Protein AF-A0A8W8HTT1-F1 (afdb_monomer)

Structure (mmCIF, N/CA/C/O backbone):
data_AF-A0A8W8HTT1-F1
#
_entry.id   AF-A0A8W8HTT1-F1
#
loop_
_atom_site.group_PDB
_atom_site.id
_atom_site.type_symbol
_atom_site.label_atom_id
_atom_site.label_alt_id
_atom_site.label_comp_id
_atom_site.label_asym_id
_atom_site.label_entity_id
_atom_site.label_seq_id
_atom_site.pdbx_PDB_ins_code
_atom_site.Cartn_x
_atom_site.Cartn_y
_atom_site.Cartn_z
_atom_site.occupancy
_atom_site.B_iso_or_equiv
_atom_site.auth_seq_id
_atom_site.auth_comp_id
_atom_site.auth_asym_id
_atom_site.auth_atom_id
_atom_site.pdbx_PDB_model_num
ATOM 1 N N . MET A 1 1 ? -9.761 -0.036 27.726 1.00 65.81 1 MET A N 1
ATOM 2 C CA . MET A 1 1 ? -10.304 -1.379 27.365 1.00 65.81 1 MET A CA 1
ATOM 3 C C . MET A 1 1 ? -11.681 -1.620 27.969 1.00 65.81 1 MET A C 1
ATOM 5 O O . MET A 1 1 ? -12.491 -2.257 27.312 1.00 65.81 1 MET A O 1
ATOM 9 N N . ASN A 1 2 ? -11.983 -1.091 29.158 1.00 73.38 2 ASN A N 1
ATOM 10 C CA . ASN A 1 2 ? -13.267 -1.323 29.829 1.00 73.38 2 ASN A CA 1
ATOM 11 C C . ASN A 1 2 ? -14.490 -0.946 28.974 1.00 73.38 2 ASN A C 1
ATOM 13 O O . ASN A 1 2 ? -15.419 -1.739 28.891 1.00 73.38 2 ASN A O 1
ATOM 17 N N . LEU A 1 3 ? -14.464 0.187 28.259 1.00 77.19 3 LEU A N 1
ATOM 18 C CA . LEU A 1 3 ? -15.559 0.572 27.351 1.00 77.19 3 LEU A CA 1
ATOM 19 C C . LEU A 1 3 ? -15.735 -0.381 26.157 1.00 77.19 3 LEU A C 1
ATOM 21 O O . LEU A 1 3 ? -16.853 -0.616 25.713 1.00 77.19 3 LEU A O 1
ATOM 25 N N . VAL A 1 4 ? -14.645 -0.962 25.650 1.00 77.44 4 VAL A N 1
ATOM 26 C CA . VAL A 1 4 ? -14.711 -1.955 24.566 1.00 77.44 4 VAL A CA 1
ATOM 27 C C . VAL A 1 4 ? -15.374 -3.230 25.073 1.00 77.44 4 VAL A C 1
ATOM 29 O O . VAL A 1 4 ? -16.266 -3.752 24.415 1.00 77.44 4 VAL A O 1
ATOM 32 N N . LEU A 1 5 ? -14.997 -3.691 26.268 1.00 83.56 5 LEU A N 1
ATOM 33 C CA . LEU A 1 5 ? -15.522 -4.922 26.867 1.00 83.56 5 LEU A CA 1
ATOM 34 C C . LEU A 1 5 ? -17.015 -4.846 27.228 1.00 83.56 5 LEU A C 1
ATOM 36 O O . LEU A 1 5 ? -17.659 -5.882 27.346 1.00 83.56 5 LEU A O 1
ATOM 40 N N . GLN A 1 6 ? -17.585 -3.642 27.346 1.00 89.62 6 GLN A N 1
ATOM 41 C CA . GLN A 1 6 ? -19.031 -3.455 27.529 1.00 89.62 6 GLN A CA 1
ATOM 42 C C . GLN A 1 6 ? -19.849 -3.795 26.274 1.00 89.62 6 GLN A C 1
ATOM 44 O O . GLN A 1 6 ? -21.021 -4.147 26.390 1.00 89.62 6 GLN A O 1
ATOM 49 N N . LYS A 1 7 ? -19.259 -3.670 25.077 1.00 91.19 7 LYS A N 1
ATOM 50 C CA . LYS A 1 7 ? -19.944 -3.899 23.791 1.00 91.19 7 LYS A CA 1
ATOM 51 C C . LYS A 1 7 ? -19.398 -5.093 23.014 1.00 91.19 7 LYS A C 1
ATOM 53 O O . LYS A 1 7 ? -20.127 -5.680 22.217 1.00 91.19 7 LYS A O 1
ATOM 58 N N . TYR A 1 8 ? -18.139 -5.462 23.239 1.00 94.75 8 TYR A N 1
ATOM 59 C CA . TYR A 1 8 ? -17.422 -6.451 22.446 1.00 94.75 8 TYR A CA 1
ATOM 60 C C . TYR A 1 8 ? -16.711 -7.480 23.324 1.00 94.75 8 TYR A C 1
ATOM 62 O O . TYR A 1 8 ? -15.974 -7.143 24.249 1.00 94.75 8 TYR A O 1
ATOM 70 N N . ARG A 1 9 ? -16.842 -8.752 22.951 1.00 94.81 9 ARG A N 1
ATOM 71 C CA . ARG A 1 9 ? -16.025 -9.848 23.476 1.00 94.81 9 ARG A CA 1
ATOM 72 C C . ARG A 1 9 ? -14.755 -9.988 22.640 1.00 94.81 9 ARG A C 1
ATOM 74 O O . ARG A 1 9 ? -14.843 -10.228 21.438 1.00 94.81 9 ARG A O 1
ATOM 81 N N . ILE A 1 10 ? -13.581 -9.863 23.258 1.00 95.50 10 ILE A N 1
ATOM 82 C CA . ILE A 1 10 ? -12.291 -10.099 22.589 1.00 95.50 10 ILE A CA 1
ATOM 83 C C . ILE A 1 10 ? -12.068 -11.606 22.431 1.00 95.50 10 ILE A C 1
ATOM 85 O O . ILE A 1 10 ? -12.272 -12.359 23.377 1.00 95.50 10 ILE A O 1
ATOM 89 N N . LEU A 1 11 ? -11.661 -12.040 21.238 1.00 93.62 11 LEU A N 1
ATOM 90 C CA . LEU A 1 11 ? -11.505 -13.459 20.895 1.00 93.62 11 LEU A CA 1
ATOM 91 C C . LEU A 1 11 ? -10.053 -13.879 20.683 1.00 93.62 11 LEU A C 1
ATOM 93 O O . LEU A 1 11 ? -9.718 -15.038 20.892 1.00 93.62 11 LEU A O 1
ATOM 97 N N . GLY A 1 12 ? -9.192 -12.965 20.244 1.00 92.44 12 GLY A N 1
ATOM 98 C CA . GLY A 1 12 ? -7.783 -13.273 20.038 1.00 92.44 12 GLY A CA 1
ATOM 99 C C . GLY A 1 12 ? -7.054 -12.211 19.234 1.00 92.44 12 GLY A C 1
ATOM 100 O O . GLY A 1 12 ? -7.668 -11.349 18.604 1.00 92.44 12 GLY A O 1
ATOM 101 N N . LYS A 1 13 ? -5.727 -12.282 19.251 1.00 92.69 13 LYS A N 1
ATOM 102 C CA . LYS A 1 13 ? -4.858 -11.378 18.500 1.00 92.69 13 LYS A CA 1
ATOM 103 C C . LYS A 1 13 ? -4.823 -11.747 17.024 1.00 92.69 13 LYS A C 1
ATOM 105 O O . LYS A 1 13 ? -4.719 -12.919 16.675 1.00 92.69 13 LYS A O 1
ATOM 110 N N . LYS A 1 14 ? -4.937 -10.732 16.169 1.00 88.56 14 LYS A N 1
ATOM 111 C CA . LYS A 1 14 ? -4.854 -10.851 14.709 1.00 88.56 14 LYS A CA 1
ATOM 112 C C . LYS A 1 14 ? -3.561 -10.277 14.157 1.00 88.56 14 LYS A C 1
ATOM 114 O O . LYS A 1 14 ? -3.005 -10.856 13.239 1.00 88.56 14 LYS A O 1
ATOM 119 N N . GLY A 1 15 ? -3.068 -9.188 14.736 1.00 85.25 15 GLY A N 1
ATOM 120 C CA . GLY A 1 15 ? -1.819 -8.581 14.304 1.00 85.25 15 GLY A CA 1
ATOM 121 C C . GLY A 1 15 ? -1.287 -7.578 15.313 1.00 85.25 15 GLY A C 1
ATOM 122 O O . GLY A 1 15 ? -1.990 -7.146 16.227 1.00 85.25 15 GLY A O 1
ATOM 123 N N . GLU A 1 16 ? -0.029 -7.203 15.138 1.00 86.44 16 GLU A N 1
ATOM 124 C CA . GLU A 1 16 ? 0.623 -6.151 15.904 1.00 86.44 16 GLU A CA 1
ATOM 125 C C . GLU A 1 16 ? 1.486 -5.312 14.973 1.00 86.44 16 GLU A C 1
ATOM 127 O O . GLU A 1 16 ? 2.249 -5.846 14.173 1.00 86.44 16 GLU A O 1
ATOM 132 N N . GLY A 1 17 ? 1.357 -3.996 15.089 1.00 79.56 17 GLY A N 1
ATOM 133 C CA . GLY A 1 17 ? 2.205 -3.034 14.406 1.00 79.56 17 GLY A CA 1
ATOM 134 C C . GLY A 1 17 ? 2.950 -2.145 15.394 1.00 79.56 17 GLY A C 1
ATOM 135 O O . GLY A 1 17 ? 2.787 -2.228 16.617 1.00 79.56 17 GLY A O 1
ATOM 136 N N . THR A 1 18 ? 3.745 -1.229 14.849 1.00 80.94 18 THR A N 1
ATOM 137 C CA . THR A 1 18 ? 4.505 -0.245 15.631 1.00 80.94 18 THR A CA 1
ATOM 138 C C . THR A 1 18 ? 3.593 0.616 16.506 1.00 80.94 18 THR A C 1
ATOM 140 O O . THR A 1 18 ? 3.902 0.857 17.668 1.00 80.94 18 THR A O 1
ATOM 143 N N . PHE A 1 19 ? 2.437 1.024 15.975 1.00 85.62 19 PHE A N 1
ATOM 144 C CA . PHE A 1 19 ? 1.554 2.007 16.616 1.00 85.62 19 PHE A CA 1
ATOM 145 C C . PHE A 1 19 ? 0.258 1.417 17.182 1.00 85.62 19 PHE A C 1
ATOM 147 O O . PHE A 1 19 ? -0.474 2.105 17.893 1.00 85.62 19 PHE A O 1
ATOM 154 N N . SER A 1 20 ? -0.054 0.157 16.875 1.00 91.12 20 SER A N 1
ATOM 155 C CA . SER A 1 20 ? -1.325 -0.454 17.270 1.00 91.12 20 SER A CA 1
ATOM 156 C C . SER A 1 20 ? -1.236 -1.968 17.417 1.00 91.12 20 SER A C 1
ATOM 158 O O . SER A 1 20 ? -0.311 -2.612 16.924 1.00 91.12 20 SER A O 1
ATOM 160 N N . GLU A 1 21 ? -2.222 -2.531 18.100 1.00 93.88 21 GLU A N 1
ATOM 161 C CA . GLU A 1 21 ? -2.503 -3.960 18.151 1.00 93.88 21 GLU A CA 1
AT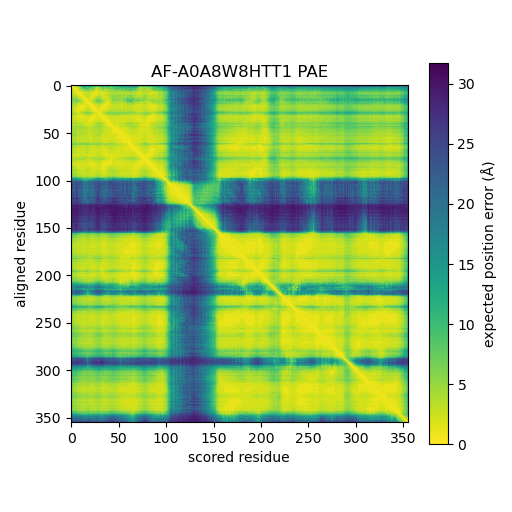OM 162 C C . GLU A 1 21 ? -3.901 -4.208 17.584 1.00 93.88 21 GLU A C 1
ATOM 164 O O . GLU A 1 21 ? -4.836 -3.468 17.886 1.00 93.88 21 GLU A O 1
ATOM 169 N N . VAL A 1 22 ? -4.053 -5.251 16.769 1.00 93.94 22 VAL A N 1
ATOM 170 C CA . VAL A 1 22 ? -5.334 -5.626 16.168 1.00 93.94 22 VAL A CA 1
ATOM 171 C C . VAL A 1 22 ? -5.814 -6.934 16.779 1.00 93.94 22 VAL A C 1
ATOM 173 O O . VAL A 1 22 ? -5.146 -7.968 16.703 1.00 93.94 22 VAL A O 1
ATOM 176 N N . LEU A 1 23 ? -7.003 -6.889 17.367 1.00 95.00 23 LEU A N 1
ATOM 177 C CA . LEU A 1 23 ? -7.673 -8.009 18.017 1.00 95.00 23 LEU A CA 1
ATOM 178 C C . LEU A 1 23 ? -8.938 -8.365 17.230 1.00 95.00 23 LEU A C 1
ATOM 180 O O . LEU A 1 23 ? -9.659 -7.480 16.781 1.00 95.00 23 LEU A O 1
ATOM 184 N N . LYS A 1 24 ? -9.258 -9.651 17.094 1.00 95.81 24 LYS A N 1
ATOM 185 C CA . LYS A 1 24 ? -10.595 -10.082 16.673 1.00 95.81 24 LYS A CA 1
ATOM 186 C C . LYS A 1 24 ? -11.543 -9.933 17.857 1.00 95.81 24 LYS A C 1
ATOM 188 O O . LYS A 1 24 ? -11.243 -10.415 18.952 1.00 95.81 24 LYS A O 1
ATOM 193 N N . CYS A 1 25 ? -12.698 -9.327 17.632 1.00 96.25 25 CYS A N 1
ATOM 194 C CA . CYS A 1 25 ? -13.754 -9.231 18.626 1.00 96.25 25 CYS A CA 1
ATOM 195 C C . CYS A 1 25 ? -15.120 -9.602 18.037 1.00 96.25 25 CYS A C 1
ATOM 197 O O . CYS A 1 25 ? -15.281 -9.734 16.824 1.00 96.25 25 CYS A O 1
ATOM 199 N N . GLN A 1 26 ? -16.092 -9.820 18.916 1.00 96.69 26 GLN A N 1
ATOM 200 C CA . GLN A 1 26 ? -17.481 -10.084 18.566 1.00 96.69 26 GLN A CA 1
ATOM 201 C C . GLN A 1 26 ? -18.385 -9.106 19.301 1.00 96.69 26 GLN A C 1
ATOM 203 O O . GLN A 1 26 ? -18.262 -8.958 20.517 1.00 96.69 26 GLN A O 1
ATOM 208 N N . HIS A 1 27 ? -19.287 -8.454 18.577 1.00 95.75 27 HIS A N 1
ATOM 209 C CA . HIS A 1 27 ? -20.272 -7.557 19.159 1.00 95.75 27 HIS A CA 1
ATOM 210 C C . HIS A 1 27 ? -21.294 -8.361 19.977 1.00 95.75 27 HIS A C 1
ATOM 212 O O . HIS A 1 27 ? -21.856 -9.340 19.489 1.00 95.75 27 HIS A O 1
ATOM 218 N N . LEU A 1 28 ? -21.535 -7.969 21.231 1.00 94.31 28 LEU A N 1
ATOM 219 C CA . LEU A 1 28 ? -22.286 -8.780 22.199 1.00 94.31 28 LEU A CA 1
ATOM 220 C C . LEU A 1 28 ? -23.777 -8.919 21.863 1.00 94.31 28 LEU A C 1
ATOM 222 O O . LEU A 1 28 ? -24.361 -9.954 22.163 1.00 94.31 28 LEU A O 1
ATOM 226 N N . LYS A 1 29 ? -24.393 -7.896 21.251 1.00 93.19 29 LYS A N 1
ATOM 227 C CA . LYS A 1 29 ? -25.830 -7.918 20.903 1.00 93.19 29 LYS A CA 1
ATOM 228 C C . LYS A 1 29 ? -26.098 -8.614 19.567 1.00 93.19 29 LYS A C 1
ATOM 230 O O . LYS A 1 29 ? -26.895 -9.533 19.489 1.00 93.19 29 LYS A O 1
ATOM 235 N N . GLU A 1 30 ? -25.425 -8.153 18.520 1.00 93.31 30 GLU A N 1
ATOM 236 C CA . GLU A 1 30 ? -25.592 -8.632 17.141 1.00 93.31 30 GLU A CA 1
ATOM 237 C C . GLU A 1 30 ? -24.876 -9.956 16.835 1.00 93.31 30 GLU A C 1
ATOM 239 O O . GLU A 1 30 ? -25.169 -10.593 15.830 1.00 93.31 30 GLU A O 1
ATOM 244 N N . GLY A 1 31 ? -23.880 -10.350 17.634 1.00 93.12 31 GLY A N 1
ATOM 245 C CA . GLY A 1 31 ? -23.057 -11.530 17.356 1.00 93.12 31 GLY A CA 1
ATOM 246 C C . GLY A 1 31 ? -22.091 -11.376 16.169 1.00 93.12 31 GLY A C 1
ATOM 247 O O . GLY A 1 31 ? -21.340 -12.310 15.886 1.00 93.12 31 GLY A O 1
ATOM 248 N N . SER A 1 32 ? -22.066 -10.214 15.507 1.00 94.62 32 SER A N 1
ATOM 249 C CA . SER A 1 32 ? -21.190 -9.880 14.377 1.00 94.62 32 SER A CA 1
ATOM 250 C C . SER A 1 32 ? -19.709 -9.795 14.791 1.00 94.62 32 SER A C 1
ATOM 252 O O . SER A 1 32 ? -19.382 -9.414 15.918 1.00 94.62 32 SER A O 1
ATOM 254 N N . TYR A 1 33 ? -18.790 -10.170 13.891 1.00 95.88 33 TYR A N 1
ATOM 255 C CA . TYR A 1 33 ? -17.342 -10.170 14.151 1.00 95.88 33 TYR A CA 1
ATOM 256 C C . TYR A 1 33 ? -16.641 -8.957 13.541 1.00 95.88 33 TYR A C 1
ATOM 258 O O . TYR A 1 33 ? -16.864 -8.623 12.379 1.00 95.88 33 TYR A O 1
ATOM 266 N N . TRP A 1 34 ? -15.716 -8.373 14.304 1.00 97.06 34 TRP A N 1
ATOM 267 C CA . TRP A 1 34 ? -15.025 -7.134 13.956 1.00 97.06 34 TRP A CA 1
ATOM 268 C C . TRP A 1 34 ? -13.529 -7.199 14.279 1.00 97.06 34 TRP A C 1
ATOM 270 O O . TRP A 1 34 ? -13.067 -8.045 15.055 1.00 97.06 34 TRP A O 1
ATOM 280 N N . ALA A 1 35 ? -12.765 -6.297 13.666 1.00 96.44 35 ALA A N 1
ATOM 281 C CA . ALA A 1 35 ? -11.389 -6.009 14.030 1.00 96.44 35 ALA A CA 1
ATOM 282 C C . ALA A 1 35 ? -11.354 -4.820 15.000 1.0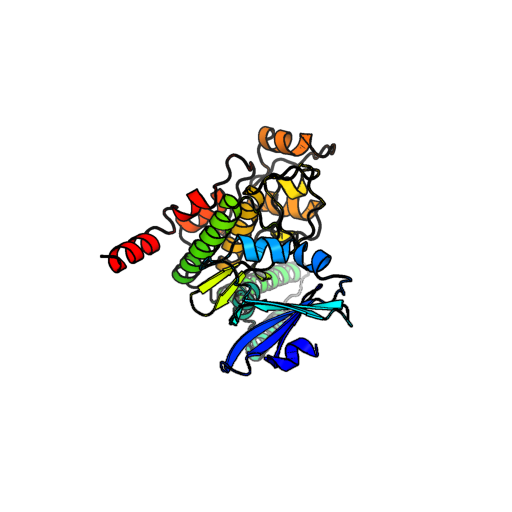0 96.44 35 ALA A C 1
ATOM 284 O O . ALA A 1 35 ? -11.848 -3.736 14.712 1.00 96.44 35 ALA A O 1
ATOM 285 N N . CYS A 1 36 ? -10.740 -5.024 16.156 1.00 96.06 36 CYS A N 1
ATOM 286 C CA . CYS A 1 36 ? -10.509 -4.025 17.186 1.00 96.06 36 CYS A CA 1
ATOM 287 C C . CYS A 1 36 ? -9.045 -3.580 17.104 1.00 96.06 36 CYS A C 1
ATOM 289 O O . CYS A 1 36 ? -8.157 -4.267 17.616 1.00 96.06 36 CYS A O 1
ATOM 291 N N . LYS A 1 37 ? -8.787 -2.441 16.456 1.00 95.25 37 LYS A N 1
ATOM 292 C CA . LYS A 1 37 ? -7.459 -1.817 16.376 1.00 95.25 37 LYS A CA 1
ATOM 293 C C . LYS A 1 37 ? -7.271 -0.901 17.583 1.00 95.25 37 LYS A C 1
ATOM 295 O O . LYS A 1 37 ? -7.813 0.200 17.638 1.00 95.25 37 LYS A O 1
ATOM 300 N N . LYS A 1 38 ? -6.522 -1.373 18.576 1.00 94.81 38 LYS A N 1
ATOM 301 C CA . LYS A 1 38 ? -6.160 -0.618 19.776 1.00 94.81 38 LYS A CA 1
ATOM 302 C C . LYS A 1 38 ? -4.877 0.162 19.521 1.00 94.81 38 LYS A C 1
ATOM 304 O O . LYS A 1 38 ? -3.846 -0.430 19.206 1.00 94.81 38 LYS A O 1
ATOM 309 N N . ME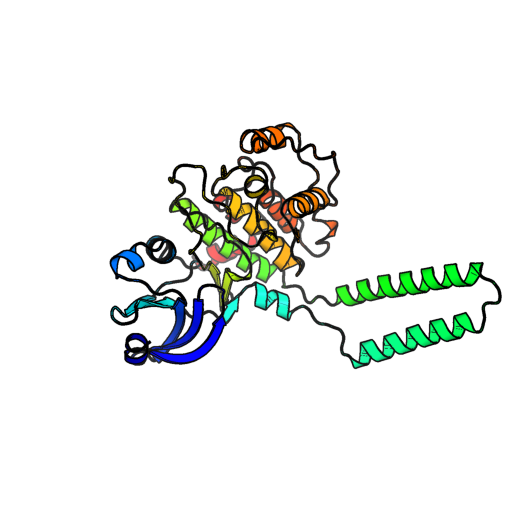T A 1 39 ? -4.924 1.476 19.702 1.00 94.38 39 MET A N 1
ATOM 310 C CA . MET A 1 39 ? -3.741 2.327 19.580 1.00 94.38 39 MET A CA 1
ATOM 311 C C . MET A 1 39 ? -2.846 2.160 20.813 1.00 94.38 39 MET A C 1
ATOM 313 O O . MET A 1 39 ? -3.340 2.056 21.938 1.00 94.38 39 MET A O 1
ATOM 317 N N . LYS A 1 40 ? -1.525 2.101 20.601 1.00 93.12 40 LYS A N 1
ATOM 318 C CA . LYS A 1 40 ? -0.533 1.991 21.687 1.00 93.12 40 LYS A CA 1
ATOM 319 C C . LYS A 1 40 ? -0.317 3.325 22.406 1.00 93.12 40 LYS A C 1
ATOM 321 O O . LYS A 1 40 ? -0.037 3.330 23.599 1.00 93.12 40 LYS A O 1
ATOM 326 N N . GLN A 1 41 ? -0.462 4.436 21.685 1.00 93.06 41 GLN A N 1
ATOM 327 C CA . GLN A 1 41 ? -0.404 5.788 22.236 1.00 93.06 41 GLN A CA 1
ATOM 328 C C . GLN A 1 41 ? -1.707 6.154 22.967 1.00 93.06 41 GLN A C 1
ATOM 330 O O . GLN A 1 41 ? -2.792 5.715 22.578 1.00 93.06 41 GLN A O 1
ATOM 335 N N . THR A 1 42 ? -1.587 6.983 24.005 1.00 94.81 42 THR A N 1
ATOM 336 C CA . THR A 1 42 ? -2.707 7.598 24.726 1.00 94.81 42 THR A CA 1
ATOM 337 C C . THR A 1 42 ? -3.020 8.997 24.201 1.00 94.81 42 THR A C 1
ATOM 339 O O . THR A 1 42 ? -2.137 9.696 23.707 1.00 94.81 42 THR A O 1
ATOM 342 N N . TYR A 1 43 ? -4.279 9.404 24.340 1.00 94.62 43 TYR A N 1
ATOM 343 C CA . TYR A 1 43 ? -4.791 10.701 23.902 1.00 94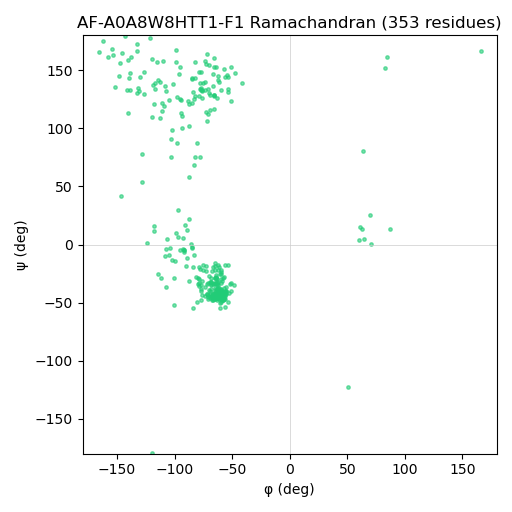.62 43 TYR A CA 1
ATOM 344 C C . TYR A 1 43 ? -5.493 11.422 25.050 1.00 94.62 43 TYR A C 1
ATOM 346 O O . TYR A 1 43 ? -6.125 10.783 25.892 1.00 94.62 43 TYR A O 1
ATOM 354 N N . ASP A 1 44 ? -5.422 12.747 25.042 1.00 94.44 44 ASP A N 1
ATOM 355 C CA . ASP A 1 44 ? -5.889 13.601 26.135 1.00 94.44 44 ASP A CA 1
ATOM 356 C C . ASP A 1 44 ? -7.373 13.954 25.991 1.00 94.44 44 ASP A C 1
ATOM 358 O O . ASP A 1 44 ? -8.089 14.135 26.977 1.00 94.44 44 ASP A O 1
ATOM 362 N N . SER A 1 45 ? -7.870 14.048 24.753 1.00 95.00 45 SER A N 1
ATOM 363 C CA . SER A 1 45 ? -9.237 14.492 24.489 1.00 95.00 45 SER A CA 1
ATOM 364 C C . SER A 1 45 ? -9.869 13.830 23.267 1.00 95.00 45 SER A C 1
ATOM 366 O O . SER A 1 45 ? -9.204 13.388 22.329 1.00 95.00 45 SER A O 1
ATOM 368 N N . LEU A 1 46 ? -11.205 13.806 23.254 1.00 92.75 46 LEU A N 1
ATOM 369 C CA . LEU A 1 46 ? -11.969 13.329 22.100 1.00 92.75 46 LEU A CA 1
ATOM 370 C C . LEU A 1 46 ? -11.769 14.237 20.875 1.00 92.75 46 LEU A C 1
ATOM 372 O O . LEU A 1 46 ? -11.851 13.770 19.743 1.00 92.75 46 LEU A O 1
ATOM 376 N N . GLU A 1 47 ? -11.495 15.523 21.094 1.00 94.12 47 GLU A N 1
ATOM 377 C CA . GLU A 1 47 ? -11.158 16.468 20.031 1.00 94.12 47 GLU A CA 1
ATOM 378 C C . GLU A 1 47 ? -9.834 16.087 19.359 1.00 94.12 47 GLU A C 1
ATOM 380 O O . GLU A 1 47 ? -9.784 15.964 18.137 1.00 94.12 47 GLU A O 1
ATOM 385 N N . GLN A 1 48 ? -8.795 15.789 20.148 1.00 93.50 48 GLN A N 1
ATOM 386 C CA . GLN A 1 48 ? -7.514 15.303 19.633 1.00 93.50 48 GLN A CA 1
ATOM 387 C C . GLN A 1 48 ? -7.701 14.023 18.809 1.00 93.50 48 GLN A C 1
ATOM 389 O O . GLN A 1 48 ? -7.166 13.921 17.707 1.00 93.50 48 GLN A O 1
ATOM 394 N N . VAL A 1 49 ? -8.512 13.080 19.305 1.00 94.19 49 VAL A N 1
ATOM 395 C CA . VAL A 1 49 ? -8.867 11.847 18.587 1.00 94.19 49 VAL A CA 1
ATOM 396 C C . VAL A 1 49 ? -9.580 12.155 17.267 1.00 94.19 49 VAL A C 1
ATOM 398 O O . VAL A 1 49 ? -9.182 11.654 16.221 1.00 94.19 49 VAL A O 1
ATOM 401 N N . ASN A 1 50 ? -10.610 13.001 17.273 1.00 92.56 50 ASN A N 1
ATOM 402 C CA . ASN A 1 50 ? -11.351 13.353 16.057 1.00 92.56 50 ASN A CA 1
ATOM 403 C C . ASN A 1 50 ? -10.501 14.121 15.030 1.00 92.56 50 ASN A C 1
ATOM 405 O O . ASN A 1 50 ? -10.819 14.093 13.839 1.00 92.56 50 ASN A O 1
ATOM 409 N N . ASN A 1 51 ? -9.419 14.762 15.473 1.00 91.81 51 ASN A N 1
ATOM 410 C CA . ASN A 1 51 ? -8.448 15.443 14.622 1.00 91.81 51 ASN A CA 1
ATOM 411 C C . ASN A 1 51 ? -7.355 14.514 14.067 1.00 91.81 51 ASN A C 1
ATOM 413 O O . ASN A 1 51 ? -6.516 14.951 13.275 1.00 91.81 51 ASN A O 1
ATOM 417 N N . LEU A 1 52 ? -7.358 13.224 14.423 1.00 91.50 52 LEU A N 1
ATOM 418 C CA . LEU A 1 52 ? -6.443 12.257 13.828 1.00 91.50 52 LEU A CA 1
ATOM 419 C C . LEU A 1 52 ? -6.751 12.069 12.343 1.00 91.50 52 LEU A C 1
ATOM 421 O O . LEU A 1 52 ? -7.872 11.740 11.949 1.00 91.50 52 LEU A O 1
ATOM 425 N N . ARG A 1 53 ? -5.702 12.201 11.524 1.00 90.56 53 ARG A N 1
ATOM 426 C CA . ARG A 1 53 ? -5.770 12.053 10.062 1.00 90.56 53 ARG A CA 1
ATOM 427 C C . ARG A 1 53 ? -6.410 10.735 9.636 1.00 90.56 53 ARG A C 1
ATOM 429 O O . ARG A 1 53 ? -7.238 10.742 8.734 1.00 90.56 53 ARG A O 1
ATOM 436 N N . GLU A 1 54 ? -6.076 9.639 10.317 1.00 91.81 54 GLU A N 1
ATOM 437 C CA . GLU A 1 54 ? -6.637 8.316 10.034 1.00 91.81 54 GLU A CA 1
ATOM 438 C C . GLU A 1 54 ? -8.167 8.306 10.180 1.00 91.81 54 GLU A C 1
ATOM 440 O O . GLU A 1 54 ? -8.869 7.890 9.262 1.00 91.81 54 GLU A O 1
ATOM 445 N N . ILE A 1 55 ? -8.701 8.850 11.280 1.00 93.19 55 ILE A N 1
ATOM 446 C CA . ILE A 1 55 ? -10.150 8.903 11.535 1.00 93.19 55 ILE A CA 1
ATOM 447 C C . ILE A 1 55 ? -10.846 9.835 10.540 1.00 93.19 55 ILE A C 1
ATOM 449 O O . ILE A 1 55 ? -11.890 9.480 9.988 1.00 93.19 55 ILE A O 1
ATOM 453 N N . GLN A 1 56 ? -10.273 11.013 10.279 1.00 93.94 56 GLN A N 1
ATOM 454 C CA . GLN A 1 56 ? -10.827 11.963 9.311 1.00 93.94 56 GLN A CA 1
ATOM 455 C C . GLN A 1 56 ? -10.872 11.372 7.896 1.00 93.94 56 GLN A C 1
ATOM 457 O O . GLN A 1 56 ? -11.884 11.503 7.205 1.00 93.94 56 GLN A O 1
ATOM 462 N N . ALA A 1 57 ? -9.806 10.686 7.475 1.00 93.62 57 ALA A N 1
ATOM 463 C CA . ALA A 1 57 ? -9.730 10.043 6.171 1.00 93.62 57 ALA A CA 1
ATOM 464 C C . ALA A 1 57 ? -10.726 8.886 6.048 1.00 93.62 57 ALA A C 1
ATOM 466 O O . ALA A 1 57 ? -11.482 8.851 5.079 1.00 93.62 57 ALA A O 1
ATOM 467 N N . MET A 1 58 ? -10.789 7.985 7.035 1.00 92.94 58 MET A N 1
ATOM 468 C CA . MET A 1 58 ? -11.726 6.856 7.009 1.00 92.94 58 MET A CA 1
ATOM 469 C C . MET A 1 58 ? -13.185 7.324 6.963 1.00 92.94 58 MET A C 1
ATOM 471 O O . MET A 1 58 ? -13.966 6.794 6.177 1.00 92.94 58 MET A O 1
ATOM 475 N N . ARG A 1 59 ? -13.550 8.364 7.730 1.00 93.19 59 ARG A N 1
ATOM 476 C CA . ARG A 1 59 ? -14.899 8.957 7.674 1.00 93.19 59 ARG A CA 1
ATOM 477 C C . ARG A 1 59 ? -15.197 9.595 6.317 1.00 93.19 59 ARG A C 1
ATOM 479 O O . ARG A 1 59 ? -16.283 9.400 5.790 1.00 93.19 59 ARG A O 1
ATOM 486 N N . ARG A 1 60 ? -14.243 10.334 5.739 1.00 93.88 60 ARG A N 1
ATOM 487 C CA . ARG A 1 60 ? -14.420 11.027 4.450 1.00 93.88 60 ARG A CA 1
ATOM 488 C C . ARG A 1 60 ? -14.481 10.078 3.253 1.00 93.88 60 ARG A C 1
ATOM 490 O O . ARG A 1 60 ? -15.133 10.389 2.263 1.00 93.88 60 ARG A O 1
ATOM 497 N N . LEU A 1 61 ? -13.760 8.961 3.311 1.00 92.75 61 LEU A N 1
ATOM 498 C CA . LEU A 1 61 ? -13.677 7.992 2.216 1.00 92.75 61 LEU A CA 1
ATOM 499 C C . LEU A 1 61 ? -14.770 6.919 2.279 1.00 92.75 61 LEU A C 1
ATOM 501 O O . LEU A 1 61 ? -14.944 6.191 1.301 1.00 92.75 61 LEU A O 1
ATOM 505 N N . SER A 1 62 ? -15.497 6.825 3.392 1.00 88.88 62 SER A N 1
ATOM 506 C CA . SER A 1 62 ? -16.614 5.898 3.558 1.00 88.88 62 SER A CA 1
ATOM 507 C C . SER A 1 62 ? -17.926 6.477 2.995 1.00 88.88 62 SER A C 1
ATOM 509 O O . SER A 1 62 ? -18.167 7.676 3.148 1.00 88.88 62 SER A O 1
ATOM 511 N N . PRO A 1 63 ? -18.797 5.658 2.372 1.00 93.25 63 PRO A N 1
ATOM 512 C CA . PRO A 1 63 ? -18.606 4.241 2.058 1.00 93.25 63 PRO A CA 1
ATOM 513 C C . PRO A 1 63 ? -17.851 4.031 0.736 1.00 93.25 63 PRO A C 1
ATOM 515 O O . PRO A 1 63 ? -18.077 4.725 -0.256 1.00 93.25 63 PRO A O 1
ATOM 518 N N . HIS A 1 64 ? -16.991 3.010 0.683 1.00 93.06 64 HIS A N 1
ATOM 519 C CA . HIS A 1 64 ? -16.408 2.530 -0.571 1.00 93.06 64 HIS A CA 1
ATOM 520 C C . HIS A 1 64 ? -16.051 1.042 -0.485 1.00 93.06 64 HIS A C 1
ATOM 522 O O . HIS A 1 64 ? -15.418 0.594 0.467 1.00 93.06 64 HIS A O 1
ATOM 528 N N . ALA A 1 65 ? -16.387 0.271 -1.524 1.00 92.69 65 ALA A N 1
ATOM 529 C CA . ALA A 1 65 ? -16.234 -1.189 -1.530 1.00 92.69 65 ALA A CA 1
ATOM 530 C C . ALA A 1 65 ? -14.788 -1.683 -1.329 1.00 92.69 65 ALA A C 1
ATOM 532 O O . ALA A 1 65 ? -14.582 -2.816 -0.909 1.00 92.69 65 ALA A O 1
ATOM 533 N N . ASN A 1 66 ? -13.796 -0.844 -1.643 1.00 97.19 66 ASN A N 1
ATOM 534 C CA . ASN A 1 66 ? -12.369 -1.173 -1.556 1.00 97.19 66 ASN A CA 1
ATOM 535 C C . ASN A 1 66 ? -11.587 -0.300 -0.555 1.00 97.19 66 ASN A C 1
ATOM 537 O O . ASN A 1 66 ? -10.363 -0.252 -0.615 1.00 97.19 66 ASN A O 1
ATOM 541 N N . ILE A 1 67 ? -12.271 0.408 0.348 1.00 94.69 67 ILE A N 1
ATOM 542 C CA . ILE A 1 67 ? -11.653 1.106 1.490 1.00 94.69 67 ILE A CA 1
ATOM 543 C C . ILE A 1 67 ? -12.115 0.401 2.764 1.00 94.69 67 ILE A C 1
ATOM 545 O O . ILE A 1 67 ? -13.274 -0.009 2.837 1.00 94.69 67 ILE A O 1
ATOM 549 N N . LEU A 1 68 ? -11.212 0.229 3.732 1.00 94.56 68 LEU A N 1
ATOM 550 C CA . LEU A 1 68 ? -11.553 -0.376 5.015 1.00 94.56 68 LEU A CA 1
ATOM 551 C C . LEU A 1 68 ? -12.571 0.490 5.766 1.00 94.56 68 LEU A C 1
ATOM 553 O O . LEU A 1 68 ? -12.345 1.678 5.995 1.00 94.56 68 LEU A O 1
ATOM 557 N N . GLU A 1 69 ? -13.675 -0.121 6.163 1.00 92.62 69 GLU A N 1
ATOM 558 C CA . GLU A 1 69 ? -14.776 0.538 6.845 1.00 92.62 69 GLU A CA 1
ATOM 559 C C . GLU A 1 69 ? -14.500 0.678 8.345 1.00 92.62 69 GLU A C 1
ATOM 561 O O . GLU A 1 69 ? -14.169 -0.294 9.033 1.00 92.62 69 GLU A O 1
ATOM 566 N N . LEU A 1 70 ? -14.641 1.911 8.841 1.00 95.00 70 LEU A N 1
ATOM 567 C CA . LEU A 1 70 ? -14.614 2.255 10.259 1.00 95.00 70 LEU A CA 1
ATOM 568 C C . LEU A 1 70 ? -16.048 2.267 10.787 1.00 95.00 70 LEU A C 1
ATOM 570 O O . LEU A 1 70 ? -16.811 3.174 10.461 1.00 95.00 70 LEU A O 1
ATOM 574 N N . GLN A 1 71 ? -16.380 1.293 11.626 1.00 94.00 71 GLN A N 1
ATOM 575 C CA . GLN A 1 71 ? -17.700 1.168 12.232 1.00 94.00 71 GLN A CA 1
ATOM 576 C C . GLN A 1 71 ? -17.860 2.107 13.428 1.00 94.00 71 GLN A C 1
ATOM 578 O O . GLN A 1 71 ? -18.843 2.832 13.547 1.00 94.00 71 GLN A O 1
ATOM 583 N N . GLU A 1 72 ? -16.891 2.091 14.343 1.00 94.12 72 GLU A N 1
ATOM 584 C CA . GLU A 1 72 ? -16.990 2.830 15.601 1.00 94.12 72 GLU A CA 1
ATOM 585 C C . GLU A 1 72 ? -15.613 3.303 16.073 1.00 94.12 72 GLU A C 1
ATOM 587 O O . GLU A 1 72 ? -14.604 2.614 15.918 1.00 94.12 72 GLU A O 1
ATOM 592 N N . VAL A 1 73 ? -15.582 4.482 16.696 1.00 95.69 73 VAL A N 1
ATOM 593 C CA . VAL A 1 73 ? -14.419 4.998 17.426 1.00 95.69 73 VAL A CA 1
ATOM 594 C C . VAL A 1 73 ? -14.747 4.975 18.912 1.00 95.69 73 VAL A C 1
ATOM 596 O O . VAL A 1 73 ? -15.670 5.656 19.354 1.00 95.69 73 VAL A O 1
ATOM 599 N N . ILE A 1 74 ? -13.974 4.221 19.689 1.00 95.31 74 ILE A N 1
ATOM 600 C CA . ILE A 1 74 ? -14.144 4.093 21.136 1.00 95.31 74 ILE A CA 1
ATOM 601 C C . ILE A 1 74 ? -12.964 4.780 21.817 1.00 95.31 74 ILE A C 1
ATOM 603 O O . ILE A 1 74 ? -11.823 4.331 21.710 1.00 95.31 74 ILE A O 1
ATOM 607 N N . PHE A 1 75 ? -13.249 5.860 22.541 1.00 95.75 75 PHE A N 1
ATOM 608 C CA . PHE A 1 75 ? -12.260 6.604 23.313 1.00 95.75 75 PHE A CA 1
ATOM 609 C C . PHE A 1 75 ? -12.598 6.569 24.805 1.00 95.75 75 PHE A C 1
ATOM 611 O O . PHE A 1 75 ? -13.670 7.006 25.225 1.00 95.75 75 PHE A O 1
ATOM 618 N N . ASP A 1 76 ? -11.670 6.051 25.606 1.00 94.06 76 ASP A N 1
ATOM 619 C CA . ASP A 1 76 ? -11.768 6.027 27.062 1.00 94.06 76 ASP A CA 1
ATOM 620 C C . ASP A 1 76 ? -11.075 7.255 27.654 1.00 94.06 76 ASP A C 1
ATOM 622 O O . ASP A 1 76 ? -9.852 7.282 27.785 1.00 94.06 76 ASP A O 1
ATOM 626 N N . LYS A 1 77 ? -11.869 8.265 28.031 1.00 91.50 77 LYS A N 1
ATOM 627 C CA . LYS A 1 77 ? -11.371 9.529 28.598 1.00 91.50 77 LYS A CA 1
ATOM 628 C C . LYS A 1 77 ? -10.528 9.337 29.862 1.00 91.50 77 LYS A C 1
ATOM 630 O O . LYS A 1 77 ? -9.678 10.171 30.133 1.00 91.50 77 LYS A O 1
ATOM 635 N N . LYS A 1 78 ? -10.767 8.279 30.650 1.00 91.38 78 LYS A N 1
ATOM 636 C CA . LYS A 1 78 ? -10.040 8.063 31.912 1.00 91.38 78 LYS A CA 1
ATOM 637 C C . LYS A 1 78 ? -8.633 7.526 31.675 1.00 91.38 78 LYS A C 1
ATOM 639 O O . LYS A 1 78 ? -7.716 7.898 32.392 1.00 91.38 78 LYS A O 1
ATOM 644 N N . SER A 1 79 ? -8.472 6.635 30.697 1.00 93.06 79 SER A N 1
ATOM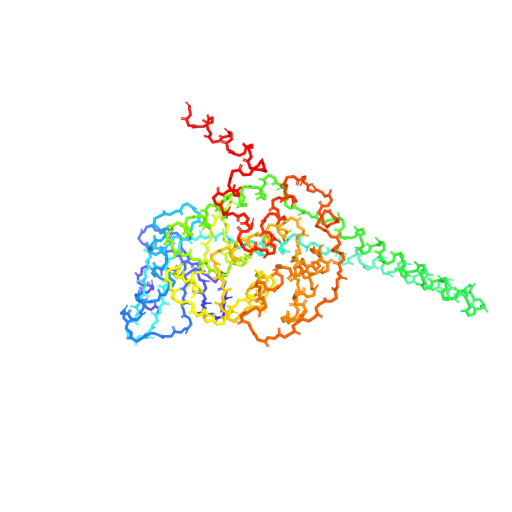 645 C CA . SER A 1 79 ? -7.186 5.993 30.399 1.00 93.06 79 SER A CA 1
ATOM 646 C C . SER A 1 79 ? -6.483 6.557 29.162 1.00 93.06 79 SER A C 1
ATOM 648 O O . SER A 1 79 ? -5.425 6.056 28.784 1.00 93.06 79 SER A O 1
ATOM 650 N N . GLY A 1 80 ? -7.106 7.506 28.460 1.00 93.94 80 GLY A N 1
ATOM 651 C CA . GLY A 1 80 ? -6.650 8.022 27.169 1.00 93.94 80 GLY A CA 1
ATOM 652 C C . GLY A 1 80 ? -6.617 6.971 26.053 1.00 93.94 80 GLY A C 1
ATOM 653 O O . GLY A 1 80 ? -5.997 7.183 25.013 1.00 93.94 80 GLY A O 1
ATOM 654 N N . THR A 1 81 ? -7.232 5.801 26.251 1.00 94.88 81 THR A N 1
ATOM 655 C CA . THR A 1 81 ? -7.133 4.684 25.304 1.00 94.88 81 THR A CA 1
ATOM 656 C C . THR A 1 81 ? -8.059 4.895 24.114 1.00 94.88 81 THR A C 1
ATOM 658 O O . THR A 1 81 ? -9.266 5.060 24.291 1.00 94.88 81 THR A O 1
ATOM 661 N N . LEU A 1 82 ? -7.503 4.785 22.908 1.00 95.69 82 LEU A N 1
ATOM 662 C CA . LEU A 1 82 ? -8.242 4.826 21.651 1.00 95.69 82 LEU A CA 1
ATOM 663 C C . LEU A 1 82 ? -8.324 3.438 21.007 1.00 95.69 82 LEU A C 1
ATOM 665 O O . LEU A 1 82 ? -7.317 2.738 20.864 1.00 95.69 82 LEU A O 1
ATOM 669 N N . VAL A 1 83 ? -9.530 3.064 20.588 1.00 96.12 83 VAL A N 1
ATOM 670 C CA . VAL A 1 83 ? -9.813 1.844 19.834 1.00 96.12 83 VAL A CA 1
ATOM 671 C C . VAL A 1 83 ? -10.676 2.170 18.621 1.00 96.12 83 VAL A C 1
ATOM 673 O O . VAL A 1 83 ? -11.689 2.857 18.737 1.00 96.12 83 VAL A O 1
ATOM 676 N N . LEU A 1 84 ? -10.282 1.645 17.465 1.00 95.88 84 LEU A N 1
ATOM 677 C CA . LEU A 1 84 ? -11.044 1.706 16.223 1.00 95.88 84 LEU A CA 1
ATOM 678 C C . LEU A 1 84 ? -11.665 0.331 15.963 1.00 95.88 84 LEU A C 1
ATOM 680 O O . LEU A 1 84 ? -10.953 -0.676 15.941 1.00 95.88 84 LEU A O 1
ATOM 684 N N . ILE A 1 85 ? -12.984 0.287 15.793 1.00 96.69 85 ILE A N 1
ATOM 685 C CA . ILE A 1 85 ? -13.708 -0.913 15.375 1.00 96.69 85 ILE A CA 1
ATOM 686 C C . ILE A 1 85 ? -13.866 -0.845 13.863 1.00 96.69 85 ILE A C 1
ATOM 688 O O . ILE A 1 85 ? -14.571 0.019 13.347 1.00 96.69 85 ILE A O 1
ATOM 692 N N . CYS A 1 86 ? -13.200 -1.755 13.164 1.00 96.00 86 CYS A N 1
ATOM 693 C CA . CYS A 1 86 ? -13.215 -1.850 11.712 1.00 96.00 86 CYS A CA 1
ATOM 694 C C . CYS A 1 86 ? -13.757 -3.208 11.282 1.00 96.00 86 CYS A C 1
ATOM 696 O O . CYS A 1 86 ? -13.726 -4.175 12.052 1.00 96.00 86 CYS A O 1
ATOM 698 N N . GLU A 1 87 ? -14.224 -3.304 10.042 1.00 93.94 87 GLU A N 1
ATOM 699 C CA . GLU A 1 87 ? -14.616 -4.595 9.475 1.00 93.94 87 GLU A CA 1
ATOM 700 C C . GLU A 1 87 ? -13.482 -5.630 9.581 1.00 93.94 87 GLU A C 1
ATOM 702 O O . GLU A 1 87 ? -12.291 -5.321 9.468 1.00 93.94 87 GLU A O 1
ATOM 707 N N . LEU A 1 88 ? -13.859 -6.885 9.819 1.00 94.69 88 LEU A N 1
ATOM 708 C CA . LEU A 1 88 ? -12.897 -7.970 9.925 1.00 94.69 88 LEU A CA 1
ATOM 709 C C . LEU A 1 88 ? -12.510 -8.496 8.536 1.00 94.69 88 LEU A C 1
ATOM 711 O O . LEU A 1 88 ? -13.373 -8.931 7.766 1.00 94.69 88 LEU A O 1
ATOM 715 N N . MET A 1 89 ? -11.202 -8.513 8.278 1.00 93.62 89 MET A N 1
ATOM 716 C CA . MET A 1 89 ? -10.567 -9.084 7.086 1.00 93.62 89 MET A CA 1
ATOM 717 C C . MET A 1 89 ? -9.785 -10.355 7.455 1.00 93.62 89 MET A C 1
ATOM 719 O O . MET A 1 89 ? -9.430 -10.548 8.624 1.00 93.62 89 MET A O 1
ATOM 723 N N . ASP A 1 90 ? -9.524 -11.230 6.481 1.00 88.88 90 ASP A N 1
ATOM 724 C CA . ASP A 1 90 ? -8.886 -12.527 6.737 1.00 88.88 90 ASP A CA 1
ATOM 725 C C . ASP A 1 90 ? -7.382 -12.385 6.970 1.00 88.88 90 ASP A C 1
ATOM 727 O O . ASP A 1 90 ? -6.855 -12.952 7.933 1.00 88.88 90 ASP A O 1
ATOM 731 N N . MET A 1 91 ? -6.718 -11.626 6.093 1.00 88.75 91 MET A N 1
ATOM 732 C CA . MET A 1 91 ? -5.267 -11.406 6.072 1.00 88.75 91 MET A CA 1
ATOM 733 C C . MET A 1 91 ? -4.906 -10.164 5.240 1.00 88.75 91 MET A C 1
ATOM 735 O O . MET A 1 91 ? -5.774 -9.557 4.609 1.00 88.75 91 MET A O 1
ATOM 739 N N . ASN A 1 92 ? -3.628 -9.791 5.213 1.00 91.88 92 ASN A N 1
ATOM 740 C CA . ASN A 1 92 ? -3.088 -8.794 4.280 1.00 91.88 92 ASN A CA 1
ATOM 741 C C . ASN A 1 92 ? -2.384 -9.445 3.066 1.00 91.88 92 ASN A C 1
ATOM 743 O O . ASN A 1 92 ? -2.118 -10.650 3.045 1.00 91.88 92 ASN A O 1
ATOM 747 N N . ILE A 1 93 ? -2.079 -8.661 2.024 1.00 92.31 93 ILE A N 1
ATOM 748 C CA . ILE A 1 93 ? -1.397 -9.167 0.818 1.00 92.31 93 ILE A CA 1
ATOM 749 C C . ILE A 1 93 ? 0.003 -9.696 1.144 1.00 92.31 93 ILE A C 1
ATOM 751 O O . ILE A 1 93 ? 0.426 -10.675 0.530 1.00 92.31 93 ILE A O 1
ATOM 755 N N . TYR A 1 94 ? 0.709 -9.100 2.111 1.00 90.88 94 TYR A N 1
ATOM 756 C CA . TYR A 1 94 ? 2.034 -9.575 2.521 1.00 90.88 94 TYR A CA 1
ATOM 757 C C . TYR A 1 94 ? 1.986 -11.025 3.029 1.00 90.88 94 TYR A C 1
ATOM 759 O O . TYR A 1 94 ? 2.781 -11.863 2.601 1.00 90.88 94 TYR A O 1
ATOM 767 N N . GLU A 1 95 ? 1.027 -11.340 3.899 1.00 89.25 95 GLU A N 1
ATOM 768 C CA . GLU A 1 95 ? 0.781 -12.685 4.426 1.00 89.25 95 GLU A CA 1
ATOM 769 C C . GLU A 1 95 ? 0.423 -13.666 3.302 1.00 89.25 95 GLU A C 1
ATOM 771 O O . GLU A 1 95 ? 1.003 -14.756 3.232 1.00 89.25 95 GLU A O 1
ATOM 776 N N . LEU A 1 96 ? -0.449 -13.250 2.371 1.00 87.94 96 LEU A N 1
ATOM 777 C CA . LEU A 1 96 ? -0.849 -14.054 1.211 1.00 87.94 96 LEU A CA 1
ATOM 778 C C . LEU A 1 96 ? 0.359 -14.487 0.362 1.00 87.94 96 LEU A C 1
ATOM 780 O O . LEU A 1 96 ? 0.459 -15.654 -0.028 1.00 87.94 96 LEU A O 1
ATOM 784 N N . ILE A 1 97 ? 1.277 -13.564 0.057 1.00 87.56 97 ILE A N 1
ATOM 785 C CA . ILE A 1 97 ? 2.440 -13.860 -0.796 1.00 87.56 97 ILE A CA 1
ATOM 786 C C . ILE A 1 97 ? 3.565 -14.571 -0.030 1.00 87.56 97 ILE A C 1
ATOM 788 O O . ILE A 1 97 ? 4.227 -15.445 -0.595 1.00 87.56 97 ILE A O 1
ATOM 792 N N . ARG A 1 98 ? 3.764 -14.271 1.264 1.00 81.69 98 ARG A N 1
ATOM 793 C CA . ARG A 1 98 ? 4.721 -14.979 2.138 1.00 81.69 98 ARG A CA 1
ATOM 794 C C . ARG A 1 98 ? 4.368 -16.453 2.274 1.00 81.69 98 ARG A C 1
ATOM 796 O O . ARG A 1 98 ? 5.265 -17.287 2.176 1.00 81.69 98 ARG A O 1
ATOM 803 N N . GLY A 1 99 ? 3.085 -16.771 2.459 1.00 66.56 99 GLY A N 1
ATOM 804 C CA . GLY A 1 99 ? 2.604 -18.147 2.625 1.00 66.56 99 GLY A CA 1
ATOM 805 C C . GLY A 1 99 ? 2.850 -19.049 1.410 1.00 66.56 99 GLY A C 1
ATOM 806 O O . GLY A 1 99 ? 2.847 -20.268 1.539 1.00 66.56 99 GLY A O 1
ATOM 807 N N . LYS A 1 100 ? 3.118 -18.459 0.238 1.00 67.56 100 LYS A N 1
ATOM 808 C CA . LYS A 1 100 ? 3.405 -19.165 -1.022 1.00 67.56 100 LYS A CA 1
ATOM 809 C C . LYS A 1 100 ? 4.894 -19.407 -1.275 1.00 67.56 100 LYS A C 1
ATOM 811 O O . LYS A 1 100 ? 5.255 -20.061 -2.257 1.00 67.56 100 LYS A O 1
ATOM 816 N N . ARG A 1 101 ? 5.774 -18.905 -0.403 1.00 61.28 101 ARG A N 1
ATOM 817 C CA . ARG A 1 101 ? 7.210 -19.204 -0.442 1.00 61.28 101 ARG A CA 1
ATOM 818 C C . ARG A 1 101 ? 7.446 -20.563 0.224 1.00 61.28 101 ARG A C 1
ATOM 820 O O . ARG A 1 101 ? 7.689 -20.640 1.423 1.00 61.28 101 ARG A O 1
ATOM 827 N N . HIS A 1 102 ? 7.353 -21.645 -0.546 1.00 56.81 102 HIS A N 1
ATOM 828 C CA . HIS A 1 102 ? 7.660 -22.981 -0.035 1.00 56.81 102 HIS A CA 1
ATOM 829 C C . HIS A 1 102 ? 9.158 -23.277 -0.127 1.00 56.81 102 HIS A C 1
ATOM 831 O O . HIS A 1 102 ? 9.742 -23.280 -1.211 1.00 56.81 102 HIS A O 1
ATOM 837 N N . TYR A 1 103 ? 9.767 -23.569 1.020 1.00 53.88 103 TYR A N 1
ATOM 838 C CA . TYR A 1 103 ? 11.082 -24.198 1.089 1.00 53.88 103 TYR A CA 1
ATOM 839 C C . TYR A 1 103 ? 10.971 -25.679 0.707 1.00 53.88 103 TYR A C 1
ATOM 841 O O . TYR A 1 103 ? 9.903 -26.288 0.809 1.00 53.88 103 TYR A O 1
ATOM 849 N N . LEU A 1 104 ? 12.077 -26.285 0.276 1.00 53.62 104 LEU A N 1
ATOM 850 C CA . LEU A 1 104 ? 12.099 -27.730 0.085 1.00 53.62 104 LEU A CA 1
ATOM 851 C C . LEU A 1 104 ? 11.852 -28.467 1.407 1.00 53.62 104 LEU A C 1
ATOM 853 O O . LEU A 1 104 ? 12.385 -28.048 2.435 1.00 53.62 104 LEU A O 1
ATOM 857 N N . PRO A 1 105 ? 11.160 -29.622 1.376 1.00 57.31 105 PRO A N 1
ATOM 858 C CA . PRO A 1 105 ? 11.126 -30.522 2.519 1.00 57.31 105 PRO A CA 1
ATOM 859 C C . PRO A 1 105 ? 12.550 -30.859 2.972 1.00 57.31 105 PRO A C 1
ATOM 861 O O . PRO A 1 105 ? 13.385 -31.225 2.140 1.00 57.31 105 PRO A O 1
ATOM 864 N N . GLU A 1 106 ? 12.816 -30.793 4.277 1.00 59.09 106 GLU A N 1
ATOM 865 C CA . GLU A 1 106 ? 14.142 -31.034 4.865 1.00 59.09 106 GLU A CA 1
ATOM 866 C C . GLU A 1 106 ? 14.760 -32.354 4.381 1.00 59.09 106 GLU A C 1
ATOM 868 O O . GLU A 1 106 ? 15.929 -32.406 4.006 1.00 59.09 106 GLU A O 1
ATOM 873 N N . ARG A 1 107 ? 13.945 -33.411 4.263 1.00 63.97 107 ARG A N 1
ATOM 874 C CA . ARG A 1 107 ? 14.362 -34.716 3.725 1.00 63.97 107 ARG A CA 1
ATOM 875 C C . ARG A 1 107 ? 14.965 -34.616 2.320 1.00 63.97 107 ARG A C 1
ATOM 877 O O . ARG A 1 107 ? 15.947 -35.296 2.031 1.00 63.97 107 ARG A O 1
ATOM 884 N N . LYS A 1 108 ? 14.394 -33.775 1.451 1.00 60.78 108 LYS A N 1
ATOM 885 C CA . LYS A 1 108 ? 14.935 -33.525 0.109 1.00 60.78 108 LYS A CA 1
ATOM 886 C C . LYS A 1 108 ? 16.222 -32.715 0.193 1.00 60.78 108 LYS A C 1
ATOM 888 O O . LYS A 1 108 ? 17.204 -33.128 -0.408 1.00 60.78 108 LYS A O 1
ATOM 893 N N . VAL A 1 109 ? 16.252 -31.636 0.982 1.00 67.38 109 VAL A N 1
ATOM 894 C CA . VAL A 1 109 ? 17.477 -30.839 1.200 1.00 67.38 109 VAL A CA 1
ATOM 895 C C . VAL A 1 109 ? 18.627 -31.734 1.665 1.00 67.38 109 VAL A C 1
ATOM 897 O O . VAL A 1 109 ? 19.687 -31.727 1.050 1.00 67.38 109 VAL A O 1
ATOM 900 N N . LYS A 1 110 ? 18.394 -32.581 2.673 1.00 60.81 110 LYS A N 1
ATOM 901 C CA . LYS A 1 110 ? 19.371 -33.543 3.196 1.00 60.81 110 LYS A CA 1
ATOM 902 C C . LYS A 1 110 ? 19.861 -34.518 2.125 1.00 60.81 110 LYS A C 1
ATOM 904 O O . LYS A 1 110 ? 21.061 -34.755 2.022 1.00 60.81 110 LYS A O 1
ATOM 909 N N . HIS A 1 111 ? 18.954 -35.061 1.314 1.00 63.56 111 HIS A N 1
ATOM 910 C CA . HIS A 1 111 ? 19.306 -35.984 0.235 1.00 63.56 111 HIS A CA 1
ATOM 911 C C . HIS A 1 111 ? 20.182 -35.315 -0.834 1.00 63.56 111 HIS A C 1
ATOM 913 O O . HIS A 1 111 ? 21.197 -35.874 -1.240 1.00 63.56 111 HIS A O 1
ATOM 919 N N . TYR A 1 112 ? 19.843 -34.092 -1.240 1.00 63.97 112 TYR A N 1
ATOM 920 C CA . TYR A 1 112 ? 20.626 -33.349 -2.224 1.00 63.97 112 TYR A CA 1
ATOM 921 C C . TYR A 1 112 ? 21.976 -32.882 -1.673 1.00 63.97 112 TYR A C 1
ATOM 923 O O . TYR A 1 112 ? 22.985 -32.998 -2.362 1.00 63.97 112 TYR A O 1
ATOM 931 N N . MET A 1 113 ? 22.027 -32.440 -0.414 1.00 69.56 113 MET A N 1
ATOM 932 C CA . MET A 1 113 ? 23.289 -32.128 0.264 1.00 69.56 113 MET A CA 1
ATOM 933 C C . MET A 1 113 ? 24.203 -33.353 0.323 1.00 69.56 113 MET A C 1
ATOM 935 O O . MET A 1 113 ? 25.391 -33.239 0.045 1.00 69.56 113 MET A O 1
ATOM 939 N N . TYR A 1 114 ? 23.654 -34.536 0.609 1.00 72.19 114 TYR A N 1
ATOM 940 C CA . TYR A 1 114 ? 24.417 -35.781 0.586 1.00 72.19 114 TYR A CA 1
ATOM 941 C C . TYR A 1 114 ? 24.977 -36.096 -0.808 1.00 72.19 114 TYR A C 1
ATOM 943 O O . TYR A 1 114 ? 26.157 -36.414 -0.927 1.00 72.19 114 TYR A O 1
ATOM 951 N N . GLN A 1 115 ? 24.167 -35.965 -1.865 1.00 68.94 115 GLN A N 1
ATOM 952 C CA . GLN A 1 115 ? 24.624 -36.179 -3.245 1.00 68.94 115 GLN A CA 1
ATOM 953 C C . GLN A 1 115 ? 25.733 -35.194 -3.647 1.00 68.94 115 GLN A C 1
ATOM 955 O O . GLN A 1 115 ? 26.744 -35.608 -4.215 1.00 68.94 115 GLN A O 1
ATOM 960 N N . LEU A 1 116 ? 25.588 -33.910 -3.301 1.00 60.50 116 LEU A N 1
ATOM 961 C CA . LEU A 1 116 ? 26.616 -32.895 -3.542 1.00 60.50 116 LEU A CA 1
ATOM 962 C C . LEU A 1 116 ? 27.908 -33.230 -2.788 1.00 60.50 116 LEU A C 1
ATOM 964 O O . LEU A 1 1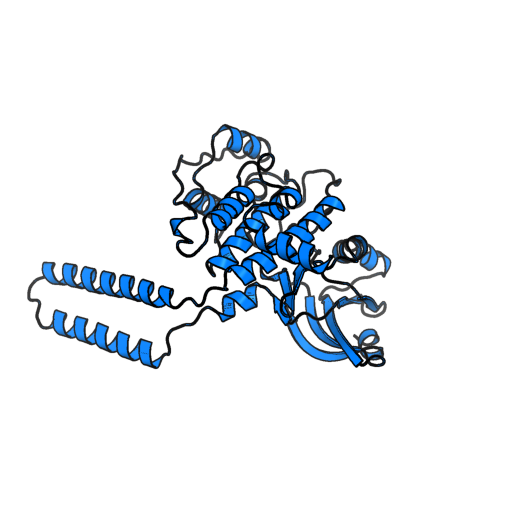16 ? 28.975 -33.252 -3.395 1.00 60.50 116 LEU A O 1
ATOM 968 N N . LEU A 1 117 ? 27.825 -33.581 -1.504 1.00 68.62 117 LEU A N 1
ATOM 969 C CA . LEU A 1 117 ? 28.993 -33.972 -0.708 1.00 68.62 117 LEU A CA 1
ATOM 970 C C . LEU A 1 117 ? 29.673 -35.233 -1.254 1.00 68.62 117 LEU A C 1
ATOM 972 O O . LEU A 1 117 ? 30.899 -35.279 -1.308 1.00 68.62 117 LEU A O 1
ATOM 976 N N . LYS A 1 118 ? 28.903 -36.222 -1.723 1.00 71.00 118 LYS A N 1
ATOM 977 C CA . LYS A 1 118 ? 29.439 -37.418 -2.390 1.00 71.00 118 LYS A CA 1
ATOM 978 C C . LYS A 1 118 ? 30.146 -37.085 -3.699 1.00 71.00 118 LYS A C 1
ATOM 980 O O . LYS A 1 118 ? 31.209 -37.642 -3.965 1.00 71.00 118 LYS A O 1
ATOM 985 N N . SER A 1 119 ? 29.598 -36.162 -4.490 1.00 59.09 119 SER A N 1
ATOM 986 C CA . SER A 1 119 ? 30.252 -35.702 -5.718 1.00 59.09 119 SER A CA 1
ATOM 987 C C . SER A 1 119 ? 31.580 -34.997 -5.415 1.00 59.09 119 SER A C 1
ATOM 989 O O . SER A 1 119 ? 32.590 -35.306 -6.041 1.00 59.09 119 SER A O 1
ATOM 991 N N . VAL A 1 120 ? 31.612 -34.138 -4.388 1.00 62.75 120 VAL A N 1
ATOM 992 C CA . VAL A 1 120 ? 32.824 -33.452 -3.907 1.00 62.75 120 VAL A CA 1
ATOM 993 C C . VAL A 1 120 ? 33.858 -34.452 -3.383 1.00 62.75 120 VAL A C 1
ATOM 995 O O . VAL A 1 120 ? 35.018 -34.384 -3.778 1.00 62.75 120 VAL A O 1
ATOM 998 N N . GLU A 1 121 ? 33.445 -35.426 -2.565 1.00 72.38 121 GLU A N 1
ATOM 999 C CA . GLU A 1 121 ? 34.310 -36.501 -2.056 1.00 72.38 121 GLU A CA 1
ATOM 1000 C C . GLU A 1 121 ? 34.939 -37.309 -3.201 1.00 72.38 121 GLU A C 1
ATOM 1002 O O . GLU A 1 121 ? 36.149 -37.538 -3.213 1.00 72.38 121 GLU A O 1
ATOM 1007 N N . HIS A 1 122 ? 34.131 -37.718 -4.183 1.00 67.31 122 HIS A N 1
ATOM 1008 C CA . HIS A 1 122 ? 34.610 -38.464 -5.342 1.00 67.31 122 HIS A CA 1
ATOM 1009 C C . HIS A 1 122 ? 35.614 -37.650 -6.167 1.00 67.31 122 HIS A C 1
ATOM 1011 O O . HIS A 1 122 ? 36.638 -38.184 -6.588 1.00 67.31 122 HIS A O 1
ATOM 1017 N N . MET A 1 123 ? 35.371 -36.352 -6.358 1.00 54.22 123 MET A N 1
ATOM 1018 C CA . MET A 1 123 ? 36.302 -35.479 -7.075 1.00 54.22 123 MET A CA 1
ATOM 1019 C C . MET A 1 123 ? 37.618 -35.288 -6.311 1.00 54.22 123 MET A C 1
ATOM 1021 O O . MET A 1 123 ? 38.683 -35.368 -6.914 1.00 54.22 123 MET A O 1
ATOM 1025 N N . HIS A 1 124 ? 37.581 -35.111 -4.988 1.00 67.19 124 HIS A N 1
ATOM 1026 C CA . HIS A 1 124 ? 38.797 -34.972 -4.174 1.00 67.19 124 HIS A CA 1
ATOM 1027 C C . HIS A 1 124 ? 39.677 -36.227 -4.181 1.00 67.19 124 HIS A C 1
ATOM 1029 O O . HIS A 1 124 ? 40.894 -36.118 -4.066 1.00 67.19 124 HIS A O 1
ATOM 1035 N N . ARG A 1 125 ? 39.085 -37.415 -4.348 1.00 66.75 125 ARG A N 1
ATOM 1036 C CA . ARG A 1 125 ? 39.836 -38.675 -4.454 1.00 66.75 125 ARG A CA 1
ATOM 1037 C C . ARG A 1 125 ? 40.526 -38.877 -5.804 1.00 66.75 125 ARG A C 1
ATOM 1039 O O . ARG A 1 125 ? 41.473 -39.649 -5.862 1.00 66.75 125 ARG A O 1
ATOM 1046 N N . ASN A 1 126 ? 40.071 -38.206 -6.864 1.00 59.56 126 ASN A N 1
ATOM 1047 C CA . ASN A 1 126 ? 40.472 -38.501 -8.246 1.00 59.56 126 ASN A CA 1
ATOM 1048 C C . ASN A 1 126 ? 41.207 -37.344 -8.958 1.00 59.56 126 ASN A C 1
ATOM 1050 O O . ASN A 1 126 ? 41.391 -37.393 -10.172 1.00 59.56 126 ASN A O 1
ATOM 1054 N N . VAL A 1 127 ? 41.634 -36.292 -8.244 1.00 56.62 127 VAL A N 1
ATOM 1055 C CA . VAL A 1 127 ? 42.305 -35.123 -8.845 1.00 56.62 127 VAL A CA 1
ATOM 1056 C C . VAL A 1 127 ? 43.715 -34.934 -8.270 1.00 56.62 127 VAL A C 1
ATOM 1058 O O . VAL A 1 127 ? 43.874 -34.507 -7.131 1.00 56.62 127 VAL A O 1
ATOM 1061 N N . HIS A 1 128 ? 44.750 -35.195 -9.079 1.00 56.16 128 HIS A N 1
ATOM 1062 C CA . HIS A 1 128 ? 46.167 -35.060 -8.695 1.00 56.16 128 HIS A CA 1
ATOM 1063 C C . HIS A 1 128 ? 46.812 -33.696 -9.028 1.00 56.16 128 HIS A C 1
ATOM 1065 O O . HIS A 1 128 ? 48.010 -33.524 -8.818 1.00 56.16 128 HIS A O 1
ATOM 1071 N N . THR A 1 129 ? 46.066 -32.695 -9.522 1.00 54.53 129 THR A N 1
ATOM 1072 C CA . THR A 1 129 ? 46.633 -31.370 -9.859 1.00 54.53 129 THR A CA 1
ATOM 1073 C C . THR A 1 129 ? 45.726 -30.195 -9.467 1.00 54.53 129 THR A C 1
ATOM 1075 O O . THR A 1 129 ? 44.503 -30.248 -9.602 1.00 54.53 129 THR A O 1
ATOM 1078 N N . ARG A 1 130 ? 46.339 -29.086 -9.015 1.00 55.28 130 ARG A N 1
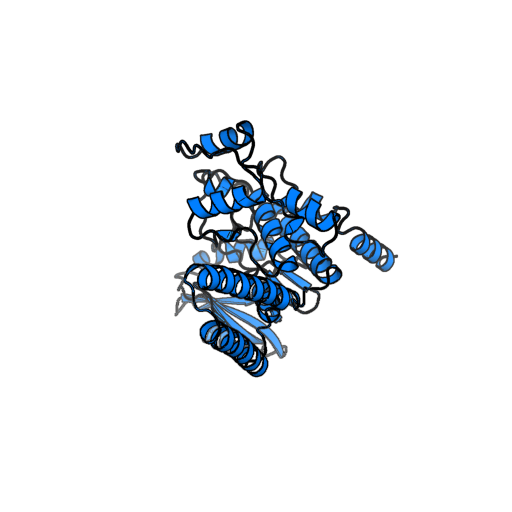ATOM 1079 C CA . ARG A 1 130 ? 45.659 -27.863 -8.529 1.00 55.28 130 ARG A CA 1
ATOM 1080 C C . ARG A 1 130 ? 44.746 -27.169 -9.562 1.00 55.28 130 ARG A C 1
ATOM 1082 O O . ARG A 1 130 ? 43.859 -26.425 -9.159 1.00 55.28 130 ARG A O 1
ATOM 1089 N N . SER A 1 131 ? 44.926 -27.376 -10.875 1.00 54.69 131 SER A N 1
ATOM 1090 C CA . SER A 1 131 ? 44.100 -26.700 -11.902 1.00 54.69 131 SER A CA 1
ATOM 1091 C C . SER A 1 131 ? 42.739 -27.371 -12.135 1.00 54.69 131 SER A C 1
ATOM 1093 O O . SER A 1 131 ? 41.763 -26.702 -12.483 1.00 54.69 131 SER A O 1
ATOM 1095 N N . ALA A 1 132 ? 42.645 -28.682 -11.899 1.00 50.69 132 ALA A N 1
ATOM 1096 C CA . ALA A 1 132 ? 41.410 -29.447 -12.046 1.00 50.69 132 ALA A CA 1
ATOM 1097 C C . ALA A 1 132 ? 40.467 -29.255 -10.845 1.00 50.69 132 ALA A C 1
ATOM 1099 O O . ALA A 1 132 ? 39.248 -29.237 -11.018 1.00 50.69 132 ALA A O 1
ATOM 1100 N N . THR A 1 133 ? 41.014 -28.994 -9.653 1.00 54.38 133 THR A N 1
ATOM 1101 C CA . THR A 1 133 ? 40.242 -28.643 -8.450 1.00 54.38 133 THR A CA 1
ATOM 1102 C C . THR A 1 133 ? 39.446 -27.352 -8.665 1.00 54.38 133 THR A C 1
ATOM 1104 O O . THR A 1 133 ? 38.247 -27.321 -8.402 1.00 54.38 133 THR A O 1
ATOM 1107 N N . SER A 1 134 ? 40.054 -26.315 -9.255 1.00 55.44 134 SER A N 1
ATOM 1108 C CA . SER A 1 134 ? 39.369 -25.049 -9.567 1.00 55.44 134 SER A CA 1
ATOM 1109 C C . SER A 1 134 ? 38.219 -25.212 -10.569 1.00 55.44 134 SER A C 1
ATOM 1111 O O . SER A 1 134 ? 37.161 -24.615 -10.386 1.00 55.44 134 SER A O 1
ATOM 1113 N N . ARG A 1 135 ? 38.369 -26.058 -11.601 1.00 53.78 135 ARG A N 1
ATOM 1114 C CA . ARG A 1 135 ? 37.283 -26.355 -12.561 1.00 53.78 135 ARG A CA 1
ATOM 1115 C C . ARG A 1 135 ? 36.139 -27.152 -11.921 1.00 53.78 135 ARG A C 1
ATOM 1117 O O . ARG A 1 135 ? 34.978 -26.911 -12.247 1.00 53.78 135 ARG A O 1
ATOM 1124 N N . ALA A 1 136 ? 36.449 -28.045 -10.981 1.00 52.94 136 ALA A N 1
ATOM 1125 C CA . ALA A 1 136 ? 35.454 -28.798 -10.222 1.00 52.94 136 ALA A CA 1
ATOM 1126 C C . ALA A 1 136 ? 34.608 -27.892 -9.308 1.00 52.94 136 ALA A C 1
ATOM 1128 O O . ALA A 1 136 ? 33.381 -27.994 -9.324 1.00 52.94 136 ALA A O 1
ATOM 1129 N N . TYR A 1 137 ? 35.223 -26.945 -8.587 1.00 58.28 137 TYR A N 1
ATOM 1130 C CA . TYR A 1 137 ? 34.481 -25.956 -7.787 1.00 58.28 137 TYR A CA 1
ATOM 1131 C C . TYR A 1 137 ? 33.544 -25.098 -8.642 1.00 58.28 137 TYR A C 1
ATOM 1133 O O . TYR A 1 137 ? 32.410 -24.849 -8.238 1.00 58.28 137 TYR A O 1
ATOM 1141 N N . VAL A 1 138 ? 33.977 -24.702 -9.845 1.00 56.97 138 VAL A N 1
ATOM 1142 C CA . VAL A 1 138 ? 33.133 -23.962 -10.798 1.00 56.97 138 VAL A CA 1
ATOM 1143 C C . VAL A 1 138 ? 31.928 -24.802 -11.231 1.00 56.97 138 VAL A C 1
ATOM 1145 O O . VAL A 1 138 ? 30.816 -24.284 -11.272 1.00 56.97 138 VAL A O 1
ATOM 1148 N N . CYS A 1 139 ? 32.109 -26.100 -11.492 1.00 54.19 139 CYS A N 1
ATOM 1149 C CA . CYS A 1 139 ? 31.020 -26.990 -11.898 1.00 54.19 139 CYS A CA 1
ATOM 1150 C C . CYS A 1 139 ? 30.017 -27.243 -10.756 1.00 54.19 139 CYS A C 1
ATOM 1152 O O . CYS A 1 139 ? 28.810 -27.136 -10.964 1.00 54.19 139 CYS A O 1
ATOM 1154 N N . VAL A 1 140 ? 30.495 -27.475 -9.526 1.00 58.69 140 VAL A N 1
ATOM 1155 C CA . VAL A 1 140 ? 29.637 -27.613 -8.331 1.00 58.69 140 VAL A CA 1
ATOM 1156 C C . VAL A 1 140 ? 28.883 -26.316 -8.044 1.00 58.69 140 VAL A C 1
ATOM 1158 O O . VAL A 1 140 ? 27.685 -26.355 -7.775 1.00 58.69 140 VAL A O 1
ATOM 1161 N N . PHE A 1 141 ? 29.546 -25.164 -8.151 1.00 60.25 141 PHE A N 1
ATOM 1162 C CA . PHE A 1 141 ? 28.904 -23.860 -8.003 1.00 60.25 141 PHE A CA 1
ATOM 1163 C C . PHE A 1 141 ? 27.836 -23.631 -9.080 1.00 60.25 141 PHE A C 1
ATOM 1165 O O . PHE A 1 141 ? 26.742 -23.153 -8.777 1.00 60.25 141 PHE A O 1
ATOM 1172 N N . PHE A 1 142 ? 28.106 -24.026 -10.327 1.00 54.53 142 PHE A N 1
ATOM 1173 C CA . PHE A 1 142 ? 27.151 -23.915 -11.427 1.00 54.53 142 PHE A CA 1
ATOM 1174 C C . PHE A 1 142 ? 25.943 -24.839 -11.228 1.00 54.53 142 PHE A C 1
ATOM 1176 O O . PHE A 1 142 ? 24.809 -24.384 -11.358 1.00 54.53 142 PHE A O 1
ATOM 1183 N N . CYS A 1 143 ? 26.159 -26.091 -10.814 1.00 54.19 143 CYS A N 1
ATOM 1184 C CA . CYS A 1 143 ? 25.095 -27.037 -10.472 1.00 54.19 143 CYS A CA 1
ATOM 1185 C C . CYS A 1 143 ? 24.274 -26.570 -9.266 1.00 54.19 143 CYS A C 1
ATOM 1187 O O . CYS A 1 143 ? 23.049 -26.626 -9.316 1.00 54.19 143 CYS A O 1
ATOM 1189 N N . PHE A 1 144 ? 24.911 -26.043 -8.216 1.00 59.16 144 PHE A N 1
ATOM 1190 C CA . PHE A 1 144 ? 24.222 -25.456 -7.065 1.00 59.16 144 PHE A CA 1
ATOM 1191 C C . PHE A 1 144 ? 23.390 -24.234 -7.474 1.00 59.16 144 PHE A C 1
ATOM 1193 O O . PHE A 1 144 ? 22.250 -24.087 -7.042 1.00 59.16 144 PHE A O 1
ATOM 1200 N N . THR A 1 145 ? 23.906 -23.401 -8.380 1.00 57.31 145 THR A N 1
ATOM 1201 C CA . THR A 1 145 ? 23.194 -22.231 -8.913 1.00 57.31 145 THR A CA 1
ATOM 1202 C C . THR A 1 145 ? 22.012 -22.630 -9.804 1.00 57.31 145 THR A C 1
ATOM 1204 O O . THR A 1 145 ? 20.923 -22.072 -9.658 1.00 57.31 145 THR A O 1
ATOM 1207 N N . LEU A 1 146 ? 22.182 -23.609 -10.702 1.00 53.72 146 LEU A N 1
ATOM 1208 C CA . LEU A 1 146 ? 21.094 -24.159 -11.523 1.00 53.72 146 LEU A CA 1
ATOM 1209 C C . LEU A 1 146 ? 20.022 -24.817 -10.657 1.00 53.72 146 LEU A C 1
ATOM 1211 O O . LEU A 1 146 ? 18.833 -24.674 -10.915 1.00 53.72 146 LEU A O 1
ATOM 1215 N N . TYR A 1 147 ? 20.447 -25.508 -9.607 1.00 55.53 147 TYR A N 1
ATOM 1216 C CA . TYR A 1 147 ? 19.565 -26.169 -8.669 1.00 55.53 147 TYR A CA 1
ATOM 1217 C C . TYR A 1 147 ? 18.783 -25.158 -7.820 1.00 55.53 147 TYR A C 1
ATOM 1219 O O . TYR A 1 147 ? 17.566 -25.261 -7.746 1.00 55.53 147 TYR A O 1
ATOM 1227 N N . LEU A 1 148 ? 19.417 -24.114 -7.272 1.00 57.12 148 LEU A N 1
ATOM 1228 C CA . LEU A 1 148 ? 18.705 -23.011 -6.611 1.00 57.12 148 LEU A CA 1
ATOM 1229 C C . LEU A 1 148 ? 17.692 -22.332 -7.550 1.00 57.12 148 LEU A C 1
ATOM 1231 O O . LEU A 1 148 ? 16.589 -22.000 -7.113 1.00 57.12 148 LEU A O 1
ATOM 1235 N N . LYS A 1 149 ? 18.020 -22.183 -8.842 1.00 50.53 149 LYS A N 1
ATOM 1236 C CA . LYS A 1 149 ? 17.070 -21.723 -9.872 1.00 50.53 149 LYS A CA 1
ATOM 1237 C C . LYS A 1 149 ? 15.912 -22.708 -10.079 1.00 50.53 149 LYS A C 1
ATOM 1239 O O . LYS A 1 149 ? 14.767 -22.278 -10.090 1.00 50.53 149 LYS A O 1
ATOM 1244 N N . PHE A 1 150 ? 16.182 -24.011 -10.156 1.00 46.69 150 PHE A N 1
ATOM 1245 C CA . PHE A 1 150 ? 15.160 -25.061 -10.262 1.00 46.69 150 PHE A CA 1
ATOM 1246 C C . PHE A 1 150 ? 14.245 -25.128 -9.024 1.00 46.69 150 PHE A C 1
ATOM 1248 O O . PHE A 1 150 ? 13.049 -25.386 -9.130 1.00 46.69 150 PHE A O 1
ATOM 1255 N N . LEU A 1 151 ? 14.773 -24.841 -7.830 1.00 49.81 151 LEU A N 1
ATOM 1256 C CA . LEU A 1 151 ? 13.979 -24.730 -6.603 1.00 49.81 151 LEU A CA 1
ATOM 1257 C C . LEU A 1 151 ? 13.121 -23.468 -6.557 1.00 49.81 151 LEU A C 1
ATOM 1259 O O . LEU A 1 151 ? 12.003 -23.511 -6.043 1.00 49.81 151 LEU A O 1
ATOM 1263 N N . ALA A 1 152 ? 13.613 -22.364 -7.120 1.00 51.22 152 ALA A N 1
ATOM 1264 C CA . ALA A 1 152 ? 12.814 -21.165 -7.328 1.00 51.22 152 ALA A CA 1
ATOM 1265 C C . ALA A 1 152 ? 11.664 -21.392 -8.329 1.00 51.22 152 ALA A C 1
ATOM 1267 O O . ALA A 1 152 ? 10.700 -20.636 -8.305 1.00 51.22 152 ALA A O 1
ATOM 1268 N N . ASP A 1 153 ? 11.719 -22.443 -9.148 1.00 47.06 153 ASP A N 1
ATOM 1269 C CA . ASP A 1 153 ? 10.734 -22.737 -10.196 1.00 47.06 153 ASP A CA 1
ATOM 1270 C C . ASP A 1 153 ? 9.475 -23.468 -9.682 1.00 47.06 153 ASP A C 1
ATOM 1272 O O . ASP A 1 153 ? 8.461 -23.563 -10.364 1.00 47.06 153 ASP A O 1
ATOM 1276 N N . LYS A 1 154 ? 9.469 -23.924 -8.419 1.00 49.97 154 LYS A N 1
ATOM 1277 C CA . LYS A 1 154 ? 8.260 -24.449 -7.740 1.00 49.97 154 LYS A CA 1
ATOM 1278 C C . LYS A 1 154 ? 7.437 -23.347 -7.052 1.00 49.97 154 LYS A C 1
ATOM 1280 O O . LYS A 1 154 ? 6.668 -23.625 -6.124 1.00 49.97 154 LYS A O 1
ATOM 1285 N N . ARG A 1 155 ? 7.593 -22.088 -7.475 1.00 61.44 155 ARG A N 1
ATOM 1286 C CA . ARG A 1 155 ? 6.783 -20.962 -6.992 1.00 61.44 155 ARG A CA 1
ATOM 1287 C C . ARG A 1 155 ? 5.335 -21.158 -7.424 1.00 61.44 155 ARG A C 1
ATOM 1289 O O . ARG A 1 155 ? 5.008 -21.134 -8.604 1.00 61.44 155 ARG A O 1
ATOM 1296 N N . HIS A 1 156 ? 4.450 -21.313 -6.446 1.00 74.31 156 HIS A N 1
ATOM 1297 C CA . HIS A 1 156 ? 3.011 -21.313 -6.689 1.00 74.31 156 HIS A CA 1
ATOM 1298 C C . HIS A 1 156 ? 2.523 -19.867 -6.766 1.00 74.31 156 HIS A C 1
ATOM 1300 O O . HIS A 1 156 ? 1.923 -19.344 -5.817 1.00 74.31 156 HIS A O 1
ATOM 1306 N N . TYR A 1 157 ? 2.818 -19.220 -7.896 1.00 83.25 157 TYR A N 1
ATOM 1307 C CA . TYR A 1 157 ? 2.335 -17.878 -8.204 1.00 83.25 157 TYR A CA 1
ATOM 1308 C C . TYR A 1 157 ? 0.816 -17.789 -8.020 1.00 83.25 157 TYR A C 1
ATOM 1310 O O . TYR A 1 157 ? 0.077 -18.778 -8.083 1.00 83.25 157 TYR A O 1
ATOM 1318 N N . LEU A 1 158 ? 0.326 -16.592 -7.714 1.00 85.12 158 LEU A N 1
ATOM 1319 C CA . LEU A 1 158 ? -1.111 -16.353 -7.744 1.00 85.12 158 LEU A CA 1
ATOM 1320 C C . LEU A 1 158 ? -1.594 -16.444 -9.197 1.00 85.12 158 LEU A C 1
ATOM 1322 O O . LEU A 1 158 ? -0.936 -15.884 -10.074 1.00 85.12 158 LEU A O 1
ATOM 1326 N N . PRO A 1 159 ? -2.734 -17.109 -9.467 1.00 88.75 159 PRO A N 1
ATOM 1327 C CA . PRO A 1 159 ? -3.334 -17.066 -10.791 1.00 88.75 159 PRO A CA 1
ATOM 1328 C C . PRO A 1 159 ? -3.534 -15.614 -11.219 1.00 88.75 159 PRO A C 1
ATOM 1330 O O . PRO A 1 159 ? -4.099 -14.815 -10.469 1.00 88.75 159 PRO A O 1
ATOM 1333 N N . GLU A 1 160 ? -3.108 -15.270 -12.430 1.00 88.69 160 GLU A N 1
ATOM 1334 C CA . GLU A 1 160 ? -3.134 -13.888 -12.913 1.00 88.69 160 GLU A CA 1
ATOM 1335 C C . GLU A 1 160 ? -4.552 -13.298 -12.909 1.00 88.69 160 GLU A C 1
ATOM 1337 O O . GLU A 1 160 ? -4.742 -12.128 -12.599 1.00 88.69 160 GLU A O 1
ATOM 1342 N N . LYS A 1 161 ? -5.580 -14.131 -13.119 1.00 90.75 161 LYS A N 1
ATOM 1343 C CA . LYS A 1 161 ? -6.993 -13.751 -12.952 1.00 90.75 161 LYS A CA 1
ATOM 1344 C C . LYS A 1 161 ? -7.298 -13.206 -11.550 1.00 90.75 161 LYS A C 1
ATOM 1346 O O . LYS A 1 161 ? -8.049 -12.241 -11.422 1.00 90.75 161 LYS A O 1
ATOM 1351 N N . THR A 1 162 ? -6.732 -13.809 -10.506 1.00 90.50 162 THR A N 1
ATOM 1352 C CA . THR A 1 162 ? -6.877 -13.356 -9.114 1.00 90.50 162 THR A CA 1
ATOM 1353 C C . THR A 1 162 ? -6.110 -12.058 -8.891 1.00 90.50 162 THR A C 1
ATOM 1355 O O . THR A 1 162 ? -6.672 -11.104 -8.357 1.00 90.50 162 THR A O 1
ATOM 1358 N N . VAL A 1 163 ? -4.866 -11.974 -9.378 1.00 93.81 163 VAL A N 1
ATOM 1359 C CA . VAL A 1 163 ? -4.060 -10.743 -9.295 1.00 93.81 163 VAL A CA 1
ATOM 1360 C C . VAL A 1 163 ? -4.781 -9.580 -9.971 1.00 93.81 163 VAL A C 1
ATOM 1362 O O . VAL A 1 163 ? -4.957 -8.524 -9.373 1.00 93.81 163 VAL A O 1
ATOM 1365 N N . LYS A 1 164 ? -5.314 -9.804 -11.170 1.00 94.25 164 LYS A N 1
ATOM 1366 C CA . LYS A 1 164 ? -6.102 -8.836 -11.929 1.00 94.25 164 LYS A CA 1
ATOM 1367 C C . LYS A 1 164 ? -7.318 -8.323 -11.146 1.00 94.25 164 LYS A C 1
ATOM 1369 O O . LYS A 1 164 ? -7.582 -7.121 -11.152 1.00 94.25 164 LYS A O 1
ATOM 1374 N N . LYS A 1 165 ? -8.045 -9.194 -10.431 1.00 93.31 165 LYS A N 1
ATOM 1375 C CA . LYS A 1 165 ? -9.163 -8.775 -9.560 1.00 93.31 165 LYS A CA 1
ATOM 1376 C C . LYS A 1 165 ? -8.692 -7.875 -8.420 1.00 93.31 165 LYS A C 1
ATOM 1378 O O . LYS A 1 165 ? -9.336 -6.859 -8.157 1.00 93.31 165 LYS A O 1
ATOM 1383 N N . TYR A 1 166 ? -7.608 -8.240 -7.739 1.00 96.12 166 TYR A N 1
ATOM 1384 C CA . TYR A 1 166 ? -7.061 -7.446 -6.639 1.00 96.12 166 TYR A CA 1
ATOM 1385 C C . TYR A 1 166 ? -6.526 -6.102 -7.127 1.00 96.12 166 TYR A C 1
ATOM 1387 O O . TYR A 1 166 ? -6.904 -5.064 -6.592 1.00 96.12 166 TYR A O 1
ATOM 1395 N N . MET A 1 167 ? -5.751 -6.085 -8.207 1.00 98.06 167 MET A N 1
ATOM 1396 C CA . MET A 1 167 ? -5.206 -4.846 -8.754 1.00 98.06 167 MET A CA 1
ATOM 1397 C C . MET A 1 167 ? -6.295 -3.894 -9.244 1.00 98.06 167 MET A C 1
ATOM 1399 O O . MET A 1 167 ? -6.215 -2.698 -8.983 1.00 98.06 167 MET A O 1
ATOM 1403 N N . LEU A 1 168 ? -7.372 -4.401 -9.856 1.00 96.56 168 LEU A N 1
ATOM 1404 C CA . LEU A 1 168 ? -8.513 -3.561 -10.227 1.00 96.56 168 LEU A CA 1
ATOM 1405 C C . LEU A 1 168 ? -9.175 -2.913 -8.999 1.00 96.56 168 LEU A C 1
ATOM 1407 O O . LEU A 1 168 ? -9.599 -1.760 -9.063 1.00 96.56 168 LEU A O 1
ATOM 1411 N N . GLN A 1 169 ? -9.295 -3.654 -7.897 1.00 97.44 169 GLN A N 1
ATOM 1412 C CA . GLN A 1 169 ? -9.854 -3.158 -6.637 1.00 97.44 169 GLN A CA 1
ATOM 1413 C C . GLN A 1 169 ? -8.932 -2.138 -5.959 1.00 97.44 169 GLN A C 1
ATOM 1415 O O . GLN A 1 169 ? -9.413 -1.104 -5.499 1.00 97.44 169 GLN A O 1
ATOM 1420 N N . LEU A 1 170 ? -7.618 -2.373 -5.979 1.00 98.12 170 LEU A N 1
ATOM 1421 C CA . LEU A 1 170 ? -6.616 -1.445 -5.457 1.00 98.12 170 LEU A CA 1
ATOM 1422 C C . LEU A 1 170 ? -6.570 -0.145 -6.272 1.00 98.12 170 LEU A C 1
ATOM 1424 O O . LEU A 1 170 ? -6.557 0.946 -5.711 1.00 98.12 170 LEU A O 1
ATOM 1428 N N . CYS A 1 171 ? -6.626 -0.219 -7.605 1.00 97.50 171 CYS A N 1
ATOM 1429 C CA . CYS A 1 171 ? -6.717 0.990 -8.423 1.00 97.50 171 CYS A CA 1
ATOM 1430 C C . CYS A 1 171 ? -8.006 1.774 -8.125 1.00 97.50 171 CYS A C 1
ATOM 1432 O O . CYS A 1 171 ? -7.970 2.999 -8.087 1.00 97.50 171 CYS A O 1
ATOM 1434 N N . LYS A 1 172 ? -9.135 1.097 -7.868 1.00 96.25 172 LYS A N 1
ATOM 1435 C CA . LYS A 1 172 ? -10.395 1.759 -7.479 1.00 96.25 172 LYS A CA 1
ATOM 1436 C C . LYS A 1 172 ? -10.313 2.448 -6.125 1.00 96.25 172 LYS A C 1
ATOM 1438 O O . LYS A 1 172 ? -10.815 3.561 -6.001 1.00 96.25 172 LYS A O 1
ATOM 1443 N N . SER A 1 173 ? -9.699 1.815 -5.126 1.00 96.50 173 SER A N 1
ATOM 1444 C CA . SER A 1 173 ? -9.519 2.440 -3.814 1.00 96.50 173 SER A CA 1
ATOM 1445 C C . SER A 1 173 ? -8.638 3.684 -3.916 1.00 96.50 173 SER A C 1
ATOM 1447 O O . SER A 1 173 ? -9.003 4.730 -3.391 1.00 96.50 173 SER A O 1
ATOM 1449 N N . VAL A 1 174 ? -7.531 3.605 -4.660 1.00 97.25 174 VAL A N 1
ATOM 1450 C CA . VAL A 1 174 ? -6.612 4.736 -4.858 1.00 97.25 174 VAL A CA 1
ATOM 1451 C C . VAL A 1 174 ? -7.262 5.865 -5.668 1.00 97.25 174 VAL A C 1
ATOM 1453 O O . VAL A 1 174 ? -7.164 7.023 -5.272 1.00 97.25 174 VAL A O 1
ATOM 1456 N N . ASP A 1 175 ? -8.001 5.554 -6.739 1.00 97.38 175 ASP A N 1
ATOM 1457 C CA . ASP A 1 175 ? -8.779 6.552 -7.491 1.00 97.38 175 ASP A CA 1
ATOM 1458 C C . ASP A 1 175 ? -9.800 7.276 -6.600 1.00 97.38 175 ASP A C 1
ATOM 1460 O O . ASP A 1 175 ? -9.935 8.498 -6.673 1.00 97.38 175 ASP A O 1
ATOM 1464 N N . HIS A 1 176 ? -10.497 6.539 -5.730 1.00 96.69 176 HIS A N 1
ATOM 1465 C CA . HIS A 1 176 ? -11.443 7.121 -4.779 1.00 96.69 176 HIS A CA 1
ATOM 1466 C C . HIS A 1 176 ? -10.758 8.045 -3.769 1.00 96.69 176 HIS A C 1
ATOM 1468 O O . HIS A 1 176 ? -11.260 9.143 -3.526 1.00 96.69 176 HIS A O 1
ATOM 1474 N N . CYS A 1 177 ? -9.594 7.655 -3.237 1.00 95.06 177 CYS A N 1
ATOM 1475 C CA . CYS A 1 177 ? -8.774 8.524 -2.391 1.00 95.06 177 CYS A CA 1
ATOM 1476 C C . CYS A 1 177 ? -8.423 9.829 -3.117 1.00 95.06 177 CYS A C 1
ATOM 1478 O O . CYS A 1 177 ? -8.728 10.918 -2.623 1.00 95.06 177 CYS A O 1
ATOM 1480 N N . HIS A 1 178 ? -7.848 9.719 -4.320 1.00 95.31 178 HIS A N 1
ATOM 1481 C CA . HIS A 1 178 ? -7.350 10.862 -5.089 1.00 95.31 178 HIS A CA 1
ATOM 1482 C C . HIS A 1 178 ? -8.472 11.829 -5.476 1.00 95.31 178 HIS A C 1
ATOM 1484 O O . HIS A 1 178 ? -8.314 13.038 -5.315 1.00 95.31 178 HIS A O 1
ATOM 1490 N N . ARG A 1 179 ? -9.639 11.320 -5.900 1.00 94.75 179 ARG A N 1
ATOM 1491 C CA . ARG A 1 179 ? -10.824 12.150 -6.200 1.00 94.75 179 ARG A CA 1
ATOM 1492 C C . ARG A 1 179 ? -11.380 12.877 -4.979 1.00 94.75 179 ARG A C 1
ATOM 1494 O O . ARG A 1 179 ? -11.952 13.950 -5.128 1.00 94.75 179 ARG A O 1
ATOM 1501 N N . ASN A 1 180 ? -11.192 12.322 -3.786 1.00 94.06 180 ASN A N 1
ATOM 1502 C CA . ASN A 1 180 ? -11.561 12.963 -2.526 1.00 94.06 180 ASN A CA 1
ATOM 1503 C C . ASN A 1 180 ? -10.437 13.836 -1.946 1.00 94.06 180 ASN A C 1
ATOM 1505 O O . ASN A 1 180 ? -10.523 14.262 -0.794 1.00 94.06 180 ASN A O 1
ATOM 1509 N N . GLY A 1 181 ? -9.393 14.128 -2.730 1.00 91.25 181 GLY A N 1
ATOM 1510 C CA . GLY A 1 181 ? -8.296 15.001 -2.324 1.00 91.25 181 GLY A CA 1
ATOM 1511 C C . GLY A 1 181 ? -7.408 14.396 -1.240 1.00 91.25 181 GLY A C 1
ATOM 1512 O O . GLY A 1 181 ? -6.782 15.146 -0.497 1.00 91.25 181 GLY A O 1
ATOM 1513 N N . ILE A 1 182 ? -7.348 13.066 -1.131 1.00 91.25 182 ILE A N 1
ATOM 1514 C CA . ILE A 1 182 ? -6.485 12.341 -0.193 1.00 91.25 182 ILE A CA 1
ATOM 1515 C C . ILE A 1 182 ? -5.491 11.498 -0.987 1.00 91.25 182 ILE A C 1
ATOM 1517 O O . ILE A 1 182 ? -5.879 10.766 -1.890 1.00 91.25 182 ILE A O 1
ATOM 1521 N N . PHE A 1 183 ? -4.216 11.544 -0.613 1.00 90.25 183 PHE A N 1
ATOM 1522 C CA . PHE A 1 183 ? -3.222 10.572 -1.069 1.00 90.25 183 PHE A CA 1
ATOM 1523 C C . PHE A 1 183 ? -2.677 9.785 0.126 1.00 90.25 183 PHE A C 1
ATOM 1525 O O . PHE A 1 183 ? -2.497 10.332 1.220 1.00 90.25 183 PHE A O 1
ATOM 1532 N N . HIS A 1 184 ? -2.510 8.478 -0.071 1.00 93.12 184 HIS A N 1
ATOM 1533 C CA . HIS A 1 184 ? -2.361 7.483 0.991 1.00 93.12 184 HIS A CA 1
ATOM 1534 C C . HIS A 1 184 ? -0.968 7.515 1.624 1.00 93.12 184 HIS A C 1
ATOM 1536 O O . HIS A 1 184 ? -0.849 7.489 2.848 1.00 93.12 184 HIS A O 1
ATOM 1542 N N . ARG A 1 185 ? 0.081 7.623 0.798 1.00 92.38 185 ARG A N 1
ATOM 1543 C CA . ARG A 1 185 ? 1.502 7.701 1.190 1.00 92.38 185 ARG A CA 1
ATOM 1544 C C . ARG A 1 185 ? 2.098 6.476 1.890 1.00 92.38 185 ARG A C 1
ATOM 1546 O O . ARG A 1 185 ? 3.231 6.534 2.351 1.00 92.38 185 ARG A O 1
ATOM 1553 N N . ASP A 1 186 ? 1.354 5.386 2.014 1.00 92.38 186 ASP A N 1
ATOM 1554 C CA . ASP A 1 186 ? 1.863 4.127 2.577 1.00 92.38 186 ASP A CA 1
ATOM 1555 C C . ASP A 1 186 ? 1.212 2.907 1.907 1.00 92.38 186 ASP A C 1
ATOM 1557 O O . ASP A 1 186 ? 0.751 1.980 2.568 1.00 92.38 186 ASP A O 1
ATOM 1561 N N . VAL A 1 187 ? 1.052 2.950 0.579 1.00 95.69 187 VAL A N 1
ATOM 1562 C CA . VAL A 1 187 ? 0.522 1.800 -0.171 1.00 95.69 187 VAL A CA 1
ATOM 1563 C C . VAL A 1 187 ? 1.599 0.719 -0.222 1.00 95.69 187 VAL A C 1
ATOM 1565 O O . VAL A 1 187 ? 2.648 0.903 -0.832 1.00 95.69 187 VAL A O 1
ATOM 1568 N N . LYS A 1 188 ? 1.331 -0.408 0.433 1.00 94.50 188 LYS A N 1
ATOM 1569 C CA . LYS A 1 188 ? 2.218 -1.572 0.510 1.00 94.50 188 LYS A CA 1
ATOM 1570 C C . LYS A 1 188 ? 1.408 -2.830 0.848 1.00 94.50 188 LYS A C 1
ATOM 1572 O O . LYS A 1 188 ? 0.288 -2.690 1.349 1.00 94.50 188 LYS A O 1
ATOM 1577 N N . PRO A 1 189 ? 1.935 -4.041 0.608 1.00 95.06 189 PRO A N 1
ATOM 1578 C CA . PRO A 1 189 ? 1.234 -5.301 0.844 1.00 95.06 189 PRO A CA 1
ATOM 1579 C C . PRO A 1 189 ? 0.638 -5.456 2.253 1.00 95.06 189 PRO A C 1
ATOM 1581 O O . PRO A 1 189 ? -0.432 -6.039 2.402 1.00 95.06 189 PRO A O 1
ATOM 1584 N N . GLU A 1 190 ? 1.289 -4.914 3.281 1.00 92.75 190 GLU A N 1
ATOM 1585 C CA . GLU A 1 190 ? 0.847 -4.976 4.680 1.00 92.75 190 GLU A CA 1
ATOM 1586 C C . GLU A 1 190 ? -0.428 -4.156 4.947 1.00 92.75 190 GLU A C 1
ATOM 1588 O O . GLU A 1 190 ? -1.227 -4.522 5.806 1.00 92.75 190 GLU A O 1
ATOM 1593 N N . ASN A 1 191 ? -0.642 -3.081 4.182 1.00 94.56 191 ASN A N 1
ATOM 1594 C CA . ASN A 1 191 ? -1.774 -2.156 4.335 1.00 94.56 191 ASN A CA 1
ATOM 1595 C C . ASN A 1 191 ? -2.937 -2.479 3.380 1.00 94.56 191 ASN A C 1
ATOM 1597 O O . ASN A 1 191 ? -3.908 -1.728 3.277 1.00 94.56 191 ASN A O 1
ATOM 1601 N N . ILE A 1 192 ? -2.845 -3.592 2.652 1.00 96.31 192 ILE A N 1
ATOM 1602 C CA . ILE A 1 192 ? -3.865 -4.045 1.711 1.00 96.31 192 ILE A CA 1
ATOM 1603 C C . ILE A 1 192 ? -4.463 -5.329 2.267 1.00 96.31 192 ILE A C 1
ATOM 1605 O O . ILE A 1 192 ? -3.812 -6.373 2.284 1.00 96.31 192 ILE A O 1
ATOM 1609 N N . LEU A 1 193 ? -5.702 -5.242 2.736 1.00 94.69 193 LEU A N 1
ATOM 1610 C CA . LEU A 1 193 ? -6.400 -6.331 3.403 1.00 94.69 193 LEU A CA 1
ATOM 1611 C C . LEU A 1 193 ? -7.288 -7.088 2.420 1.00 94.69 193 LEU A C 1
ATOM 1613 O O . LEU A 1 193 ? -7.861 -6.493 1.504 1.00 94.69 193 LEU A O 1
ATOM 1617 N N . ILE A 1 194 ? -7.425 -8.393 2.627 1.00 93.44 194 ILE A N 1
ATOM 1618 C CA . ILE A 1 194 ? -8.245 -9.269 1.793 1.00 93.44 194 ILE A CA 1
ATOM 1619 C C . ILE A 1 194 ? -9.189 -10.123 2.633 1.00 93.44 194 ILE A C 1
ATOM 1621 O O . ILE A 1 194 ? -8.863 -10.546 3.744 1.00 93.44 194 ILE A O 1
ATOM 1625 N N . ARG A 1 195 ? -10.379 -10.355 2.084 1.00 89.81 195 ARG A N 1
ATOM 1626 C CA . ARG A 1 195 ? -11.355 -11.334 2.561 1.00 89.81 195 ARG A CA 1
ATOM 1627 C C . ARG A 1 195 ? -11.974 -11.974 1.333 1.00 89.81 195 ARG A C 1
ATOM 1629 O O . ARG A 1 195 ? -12.642 -11.285 0.561 1.00 89.81 195 ARG A O 1
ATOM 1636 N N . GLU A 1 196 ? -11.705 -13.259 1.134 1.00 87.62 196 GLU A N 1
ATOM 1637 C CA . GLU A 1 196 ? -12.040 -13.963 -0.111 1.00 87.62 196 GLU A CA 1
ATOM 1638 C C . GLU A 1 196 ? -11.544 -13.194 -1.361 1.00 87.62 196 GLU A C 1
ATOM 1640 O O . GLU A 1 196 ? -10.359 -12.902 -1.481 1.00 87.62 196 GLU A O 1
ATOM 1645 N N . ASP A 1 197 ? -12.441 -12.840 -2.288 1.00 87.50 197 ASP A N 1
ATOM 1646 C CA . ASP A 1 197 ? -12.153 -12.082 -3.515 1.00 87.50 197 ASP A CA 1
ATOM 1647 C C . ASP A 1 197 ? -12.173 -10.547 -3.312 1.00 87.50 197 ASP A C 1
ATOM 1649 O O . ASP A 1 197 ? -11.982 -9.795 -4.276 1.00 87.50 197 ASP A O 1
ATOM 1653 N N . VAL A 1 198 ? -12.427 -10.054 -2.094 1.00 89.94 198 VAL A N 1
ATOM 1654 C CA . VAL A 1 198 ? -12.556 -8.619 -1.793 1.00 89.94 198 VAL A CA 1
ATOM 1655 C C . VAL A 1 198 ? -11.251 -8.065 -1.239 1.00 89.94 198 VAL A C 1
ATOM 1657 O O . VAL A 1 198 ? -10.730 -8.560 -0.244 1.00 89.94 198 VAL A O 1
ATOM 1660 N N . LEU A 1 199 ? -10.761 -6.989 -1.856 1.00 96.44 199 LEU A N 1
ATOM 1661 C CA . LEU A 1 199 ? -9.595 -6.232 -1.403 1.00 96.44 199 LEU A CA 1
ATOM 1662 C C . LEU A 1 199 ? -10.018 -4.878 -0.844 1.00 96.44 199 LEU A C 1
ATOM 1664 O O . LEU A 1 199 ? -10.810 -4.167 -1.471 1.00 96.44 199 LEU A O 1
ATOM 1668 N N . LYS A 1 200 ? -9.432 -4.491 0.290 1.00 95.31 200 LYS A N 1
ATOM 1669 C CA . LYS A 1 200 ? -9.631 -3.181 0.909 1.00 95.31 200 LYS A CA 1
ATOM 1670 C C . LYS A 1 200 ? -8.315 -2.537 1.326 1.00 95.31 200 LYS A C 1
ATOM 1672 O O . LYS A 1 200 ? -7.490 -3.162 1.987 1.00 95.31 200 LYS A O 1
ATOM 1677 N N . LEU A 1 201 ? -8.133 -1.277 0.942 1.00 96.50 201 LEU A N 1
ATOM 1678 C CA . LEU A 1 201 ? -7.008 -0.456 1.383 1.00 96.50 201 LEU A CA 1
ATOM 1679 C C . LEU A 1 201 ? -7.263 0.053 2.808 1.00 96.50 201 LEU A C 1
ATOM 1681 O O . LEU A 1 201 ? -8.359 0.534 3.108 1.00 96.50 201 LEU A O 1
ATOM 1685 N N . ALA A 1 202 ? -6.253 -0.063 3.664 1.00 94.00 202 ALA A N 1
ATOM 1686 C CA . ALA A 1 202 ? -6.298 0.265 5.082 1.00 94.00 202 ALA A CA 1
ATOM 1687 C C . ALA A 1 202 ? -5.089 1.117 5.504 1.00 94.00 202 ALA A C 1
ATOM 1689 O O . ALA A 1 202 ? -4.143 1.277 4.745 1.00 94.00 202 ALA A O 1
ATOM 1690 N N . ASP A 1 203 ? -5.120 1.590 6.753 1.00 90.50 203 ASP A N 1
ATOM 1691 C CA . ASP A 1 203 ? -4.068 2.380 7.411 1.00 90.50 203 ASP A CA 1
ATOM 1692 C C . ASP A 1 203 ? -3.795 3.760 6.785 1.00 90.50 203 ASP A C 1
ATOM 1694 O O . ASP A 1 203 ? -2.822 4.005 6.074 1.00 90.50 203 ASP A O 1
ATOM 1698 N N . PHE A 1 204 ? -4.658 4.713 7.138 1.00 91.00 204 PHE A N 1
ATOM 1699 C CA . PHE A 1 204 ? -4.570 6.102 6.691 1.00 91.00 204 PHE A CA 1
ATOM 1700 C C . PHE A 1 204 ? -3.752 6.988 7.648 1.00 91.00 204 PHE A C 1
ATOM 1702 O O . PHE A 1 204 ? -3.828 8.214 7.564 1.00 91.00 204 PHE A O 1
ATOM 1709 N N . GLY A 1 205 ? -2.950 6.416 8.555 1.00 87.69 205 GLY A N 1
ATOM 1710 C CA . GLY A 1 205 ? -2.154 7.192 9.520 1.00 87.69 205 GLY A CA 1
ATOM 1711 C C . GLY A 1 205 ? -1.159 8.161 8.865 1.00 87.69 205 GLY A C 1
ATOM 1712 O O . GLY A 1 205 ? -0.877 9.244 9.391 1.00 87.69 205 GLY A O 1
ATOM 1713 N N . SER A 1 206 ? -0.679 7.810 7.671 1.00 86.19 206 SER A N 1
ATOM 1714 C CA . SER A 1 206 ? 0.300 8.587 6.904 1.00 86.19 206 SER A CA 1
ATOM 1715 C C . SER A 1 206 ? -0.314 9.529 5.868 1.00 86.19 206 SER A C 1
ATOM 1717 O O . SER A 1 206 ? 0.422 10.323 5.275 1.00 86.19 206 SER A O 1
ATOM 1719 N N . CYS A 1 207 ? -1.635 9.508 5.667 1.00 87.75 207 CYS A N 1
ATOM 1720 C CA . CYS A 1 207 ? -2.264 10.224 4.561 1.00 87.75 207 CYS A CA 1
ATOM 1721 C C . CYS A 1 207 ? -2.129 11.754 4.679 1.00 87.75 207 CYS A C 1
ATOM 1723 O O . CYS A 1 207 ? -1.897 12.322 5.758 1.00 87.75 207 CYS A O 1
ATOM 1725 N N . ARG A 1 208 ? -2.297 12.449 3.551 1.00 84.31 208 ARG A N 1
ATOM 1726 C CA . ARG A 1 208 ? -2.325 13.920 3.475 1.00 84.31 208 ARG A CA 1
ATOM 1727 C C . ARG A 1 208 ? -3.387 14.406 2.490 1.00 84.31 208 ARG A C 1
ATOM 1729 O O . ARG A 1 208 ? -3.811 13.674 1.599 1.00 84.31 208 ARG A O 1
ATOM 1736 N N . SER A 1 209 ? -3.796 15.661 2.673 1.00 82.81 209 SER A N 1
ATOM 1737 C CA . SER A 1 209 ? -4.668 16.375 1.738 1.00 82.81 209 SER A CA 1
ATOM 1738 C C . SER A 1 209 ? -3.865 16.831 0.522 1.00 82.81 209 SER A C 1
ATOM 1740 O O . SER A 1 209 ? -2.815 17.449 0.692 1.00 82.81 209 SER A O 1
ATOM 1742 N N . VAL A 1 210 ? -4.369 16.603 -0.691 1.00 76.31 210 VAL A N 1
ATOM 1743 C CA . VAL A 1 210 ? -3.765 17.093 -1.947 1.00 76.31 210 VAL A CA 1
ATOM 1744 C C . VAL A 1 210 ? -3.662 18.627 -1.965 1.00 76.31 210 VAL A C 1
ATOM 1746 O O . VAL A 1 210 ? -2.769 19.176 -2.596 1.00 76.31 210 VAL A O 1
ATOM 1749 N N . TYR A 1 211 ? -4.522 19.319 -1.214 1.00 74.50 211 TYR A N 1
ATOM 1750 C CA . TYR A 1 211 ? -4.535 20.782 -1.104 1.00 74.50 211 TYR A CA 1
ATOM 1751 C C . TYR A 1 211 ? -3.566 21.332 -0.049 1.00 74.50 211 TYR A C 1
ATOM 1753 O O . TYR A 1 211 ? -3.490 22.543 0.145 1.00 74.50 211 TYR A O 1
ATOM 1761 N N . SER A 1 212 ? -2.860 20.467 0.689 1.00 75.62 212 SER A N 1
ATOM 1762 C CA . SER A 1 212 ? -1.913 20.937 1.704 1.00 75.62 212 SER A CA 1
ATOM 1763 C C . SER A 1 212 ? -0.651 21.520 1.061 1.00 75.62 212 SER A C 1
ATOM 1765 O O . SER A 1 212 ? -0.152 20.985 0.069 1.00 75.62 212 SER A O 1
ATOM 1767 N N . LYS A 1 213 ? -0.153 22.631 1.626 1.00 73.50 213 LYS A N 1
ATOM 1768 C CA . LYS A 1 213 ? 1.012 23.365 1.116 1.00 73.50 213 LYS A CA 1
ATOM 1769 C C . LYS A 1 213 ? 2.275 22.505 1.240 1.00 73.50 213 LYS A C 1
ATOM 1771 O O . LYS A 1 213 ? 2.554 21.973 2.312 1.00 73.50 213 LYS A O 1
ATOM 1776 N N . GLN A 1 214 ? 3.009 22.373 0.139 1.00 73.06 214 GLN A N 1
ATOM 1777 C CA . GLN A 1 214 ? 4.331 21.740 0.096 1.00 73.06 214 GLN A CA 1
ATOM 1778 C C . GLN A 1 214 ? 5.392 22.648 0.758 1.00 73.06 214 GLN A C 1
ATOM 1780 O O . GLN A 1 214 ? 5.187 23.867 0.793 1.00 73.06 214 GLN A O 1
ATOM 1785 N N . PRO A 1 215 ? 6.516 22.105 1.263 1.00 73.25 215 PRO A N 1
ATOM 1786 C CA . PRO A 1 215 ? 6.940 20.703 1.224 1.00 73.25 215 PRO A CA 1
ATOM 1787 C C . PRO A 1 215 ? 6.230 19.830 2.264 1.00 73.25 215 PRO A C 1
ATOM 1789 O O . PRO A 1 215 ? 5.860 20.267 3.354 1.00 73.25 215 PRO A O 1
ATOM 1792 N N . TYR A 1 216 ? 6.026 18.561 1.926 1.00 72.06 216 TYR A N 1
ATOM 1793 C CA . TYR A 1 216 ? 5.458 17.597 2.859 1.00 72.06 216 TYR A CA 1
ATOM 1794 C C . TYR A 1 216 ? 6.525 17.028 3.797 1.00 72.06 216 TYR A C 1
ATOM 1796 O O . TYR A 1 216 ? 7.631 16.727 3.360 1.00 72.06 216 TYR A O 1
ATOM 1804 N N . THR A 1 217 ? 6.152 16.793 5.067 1.00 65.06 217 THR A N 1
ATOM 1805 C CA . THR A 1 217 ? 7.009 16.113 6.058 1.00 65.06 217 THR A CA 1
ATOM 1806 C C . THR A 1 217 ? 7.624 14.840 5.484 1.00 65.06 217 THR A C 1
ATOM 1808 O O . THR A 1 217 ? 6.957 14.147 4.697 1.00 65.06 217 THR A O 1
ATOM 1811 N N . GLU A 1 218 ? 8.843 14.528 5.938 1.00 57.12 218 GLU A N 1
ATOM 1812 C CA . GLU A 1 218 ? 9.643 13.383 5.501 1.00 57.12 218 GLU A CA 1
ATOM 1813 C C . GLU A 1 218 ? 8.788 12.121 5.336 1.00 57.12 218 GLU A C 1
ATOM 1815 O O . GLU A 1 218 ? 7.842 11.852 6.088 1.00 57.12 218 GLU A O 1
ATOM 1820 N N . TYR A 1 219 ? 9.062 11.371 4.274 1.00 62.12 219 TYR A N 1
ATOM 1821 C CA . TYR A 1 219 ? 8.316 10.165 3.975 1.00 62.12 219 TYR A CA 1
ATOM 1822 C C . TYR A 1 219 ? 8.683 9.073 4.989 1.00 62.12 219 TYR A C 1
ATOM 1824 O O . TYR A 1 219 ? 9.760 8.488 4.924 1.00 62.12 219 TYR A O 1
ATOM 1832 N N . ILE A 1 220 ? 7.780 8.780 5.927 1.00 60.91 220 ILE A N 1
ATOM 1833 C CA . ILE A 1 220 ? 7.973 7.780 6.990 1.00 60.91 220 ILE A CA 1
ATOM 1834 C C . ILE A 1 220 ? 7.187 6.516 6.621 1.00 60.91 220 ILE A C 1
ATOM 1836 O O . ILE A 1 220 ? 6.097 6.260 7.121 1.00 60.91 220 ILE A O 1
ATOM 1840 N N . SER A 1 221 ? 7.705 5.746 5.667 1.00 69.56 221 SER A N 1
ATOM 1841 C CA . SER A 1 221 ? 7.143 4.444 5.277 1.00 69.56 221 SER A CA 1
ATOM 1842 C C . SER A 1 221 ? 8.224 3.543 4.658 1.00 69.56 221 SER A C 1
ATOM 1844 O O . SER A 1 221 ? 9.346 3.999 4.395 1.00 69.56 221 SER A O 1
ATOM 1846 N N . THR A 1 222 ? 7.917 2.254 4.479 1.00 80.62 222 THR A N 1
ATOM 1847 C CA . THR A 1 222 ? 8.808 1.242 3.903 1.00 80.62 222 THR A CA 1
ATOM 1848 C C . THR A 1 222 ? 9.383 1.727 2.573 1.00 80.62 222 THR A C 1
ATOM 1850 O O . THR A 1 222 ? 8.661 2.085 1.644 1.00 80.62 222 THR A O 1
ATOM 1853 N N . ARG A 1 223 ? 10.715 1.746 2.480 1.00 91.75 223 ARG A N 1
ATOM 1854 C CA . ARG A 1 223 ? 11.442 2.383 1.376 1.00 91.75 223 ARG A CA 1
ATOM 1855 C C . ARG A 1 223 ? 11.182 1.751 0.008 1.00 91.75 223 ARG A C 1
ATOM 1857 O O . ARG A 1 223 ? 11.199 2.462 -0.989 1.00 91.75 223 ARG A O 1
ATOM 1864 N N . TRP A 1 224 ? 10.887 0.455 -0.026 1.00 95.56 224 TRP A N 1
ATOM 1865 C CA . TRP A 1 224 ? 10.765 -0.330 -1.259 1.00 95.56 224 TRP A CA 1
ATOM 1866 C C . TRP A 1 224 ? 9.643 0.134 -2.198 1.00 95.56 224 TRP A C 1
ATOM 1868 O O . TRP A 1 224 ? 9.700 -0.120 -3.400 1.00 95.56 224 TRP A O 1
ATOM 1878 N N . TYR A 1 225 ? 8.648 0.848 -1.664 1.00 95.81 225 TYR A N 1
ATOM 1879 C CA . TYR A 1 225 ? 7.489 1.349 -2.409 1.00 95.81 225 TYR A CA 1
ATOM 1880 C C . TYR A 1 225 ? 7.547 2.863 -2.657 1.00 95.81 225 TYR A C 1
ATOM 1882 O O . TYR A 1 225 ? 6.581 3.429 -3.169 1.00 95.81 225 TYR A O 1
ATOM 1890 N N . ARG A 1 226 ? 8.647 3.538 -2.286 1.00 94.12 226 ARG A N 1
ATOM 1891 C CA . ARG A 1 226 ? 8.816 4.986 -2.480 1.00 94.12 226 ARG A CA 1
ATOM 1892 C C . ARG A 1 226 ? 9.070 5.308 -3.947 1.00 94.12 226 ARG A C 1
ATOM 1894 O O . ARG A 1 226 ? 9.936 4.698 -4.572 1.00 94.12 226 ARG A O 1
ATOM 1901 N N . ALA A 1 227 ? 8.347 6.302 -4.453 1.00 94.12 227 ALA A N 1
ATOM 1902 C CA . ALA A 1 227 ? 8.570 6.855 -5.781 1.00 94.12 227 ALA A CA 1
ATOM 1903 C C . ALA A 1 227 ? 9.894 7.646 -5.849 1.00 94.12 227 ALA A C 1
ATOM 1905 O O . ALA A 1 227 ? 10.332 8.168 -4.816 1.00 94.12 227 ALA A O 1
ATOM 1906 N N . PRO A 1 228 ? 10.525 7.785 -7.032 1.00 93.00 228 PRO A N 1
ATOM 1907 C CA . PRO A 1 228 ? 11.776 8.522 -7.196 1.00 93.00 228 PRO A CA 1
ATOM 1908 C C . PRO A 1 228 ? 11.694 9.957 -6.677 1.00 93.00 228 PRO A C 1
ATOM 1910 O O . PRO A 1 228 ? 12.615 10.414 -6.008 1.00 93.00 228 PRO A O 1
ATOM 1913 N N . GLU A 1 229 ? 10.576 10.653 -6.893 1.00 91.31 229 GLU A N 1
ATOM 1914 C CA . GLU A 1 229 ? 10.385 12.010 -6.386 1.00 91.31 229 GLU A CA 1
ATOM 1915 C C . GLU A 1 229 ? 10.371 12.078 -4.852 1.00 91.31 229 GLU A C 1
ATOM 1917 O O . GLU A 1 229 ? 10.837 13.054 -4.278 1.00 91.31 229 GLU A O 1
ATOM 1922 N N . CYS A 1 230 ? 9.944 11.028 -4.148 1.00 89.56 230 CYS A N 1
ATOM 1923 C CA . CYS A 1 230 ? 10.015 10.991 -2.684 1.00 89.56 230 CYS A CA 1
ATOM 1924 C C . CYS A 1 230 ? 11.450 10.801 -2.164 1.00 89.56 230 CYS A C 1
ATOM 1926 O O . CYS A 1 230 ? 11.699 11.045 -0.987 1.00 89.56 230 CYS A O 1
ATOM 1928 N N . LEU A 1 231 ? 12.367 10.322 -3.011 1.00 88.06 231 LEU A N 1
ATOM 1929 C CA . LEU A 1 231 ? 13.775 10.070 -2.684 1.00 88.06 231 LEU A CA 1
ATOM 1930 C C . LEU A 1 231 ? 14.688 11.197 -3.178 1.00 88.06 231 LEU A C 1
ATOM 1932 O O . LEU A 1 231 ? 15.753 11.432 -2.617 1.00 88.06 231 LEU A O 1
ATOM 1936 N N . LEU A 1 232 ? 14.302 11.874 -4.255 1.00 86.69 232 LEU A N 1
ATOM 1937 C CA . LEU A 1 232 ? 15.138 12.853 -4.946 1.00 86.69 232 LEU A CA 1
ATOM 1938 C C . LEU A 1 232 ? 14.720 14.300 -4.669 1.00 86.69 232 LEU A C 1
ATOM 1940 O O . LEU A 1 232 ? 15.480 15.200 -5.015 1.00 86.69 232 LEU A O 1
ATOM 1944 N N . THR A 1 233 ? 13.573 14.526 -4.017 1.00 83.31 233 THR A N 1
ATOM 1945 C CA . THR A 1 233 ? 13.070 15.866 -3.674 1.00 83.31 233 THR A CA 1
ATOM 1946 C C . THR A 1 233 ? 13.004 16.124 -2.173 1.00 83.31 233 THR A C 1
ATOM 1948 O O . THR A 1 233 ? 12.898 15.187 -1.381 1.00 83.31 233 THR A O 1
ATOM 1951 N N . ASP A 1 234 ? 13.023 17.399 -1.772 1.00 78.56 234 ASP A N 1
ATOM 1952 C CA . ASP A 1 234 ? 12.798 17.808 -0.379 1.00 78.56 234 ASP A CA 1
ATOM 1953 C C . ASP A 1 234 ? 11.303 18.008 -0.071 1.00 78.56 234 ASP A C 1
ATOM 1955 O O . ASP A 1 234 ? 10.840 19.097 0.256 1.00 78.56 234 ASP A O 1
ATOM 1959 N N . GLY A 1 235 ? 10.496 16.959 -0.266 1.00 79.75 235 GLY A N 1
ATOM 1960 C CA . GLY A 1 235 ? 9.061 17.012 0.042 1.00 79.75 235 GLY A CA 1
ATOM 1961 C C . GLY A 1 235 ? 8.159 17.533 -1.084 1.00 79.75 235 GLY A C 1
ATOM 1962 O O . GLY A 1 235 ? 6.983 17.812 -0.827 1.00 79.75 235 GLY A O 1
ATOM 1963 N N . TYR A 1 236 ? 8.679 17.636 -2.312 1.00 84.12 236 TYR A N 1
ATOM 1964 C CA . TYR A 1 236 ? 7.950 18.076 -3.506 1.00 84.12 236 TYR A CA 1
ATOM 1965 C C . TYR A 1 236 ? 7.478 16.869 -4.321 1.00 84.12 236 TYR A C 1
ATOM 1967 O O . TYR A 1 236 ? 8.153 16.385 -5.227 1.00 84.12 236 TYR A O 1
ATOM 1975 N N . TYR A 1 237 ? 6.298 16.360 -3.984 1.00 87.00 237 TYR A N 1
ATOM 1976 C CA . TYR A 1 237 ? 5.671 15.231 -4.671 1.00 87.00 237 TYR A CA 1
ATOM 1977 C C . TYR A 1 237 ? 4.151 15.379 -4.693 1.00 87.00 237 TYR A C 1
ATOM 1979 O O . TYR A 1 237 ? 3.576 16.186 -3.966 1.00 87.00 237 TYR A O 1
ATOM 1987 N N . THR A 1 238 ? 3.479 14.601 -5.539 1.00 90.31 238 THR A N 1
ATOM 1988 C CA . THR A 1 238 ? 2.021 14.662 -5.726 1.00 90.31 238 THR A CA 1
ATOM 1989 C C . THR A 1 238 ? 1.371 13.315 -5.413 1.00 90.31 238 THR A C 1
ATOM 1991 O O . THR A 1 238 ? 2.050 12.326 -5.144 1.00 90.31 238 THR A O 1
ATOM 1994 N N . TYR A 1 239 ? 0.041 13.235 -5.494 1.00 92.12 239 TYR A N 1
ATOM 1995 C CA . TYR A 1 239 ? -0.704 11.982 -5.316 1.00 92.12 239 TYR A CA 1
ATOM 1996 C C . TYR A 1 239 ? -0.269 10.854 -6.279 1.00 92.12 239 TYR A C 1
ATOM 1998 O O . TYR A 1 239 ? -0.524 9.681 -6.008 1.00 92.12 239 TYR A O 1
ATOM 2006 N N . LYS A 1 240 ? 0.430 11.181 -7.380 1.00 95.19 240 LYS A N 1
ATOM 2007 C CA . LYS A 1 240 ? 1.001 10.211 -8.331 1.00 95.19 240 LYS A CA 1
ATOM 2008 C C . LYS A 1 240 ? 2.035 9.282 -7.687 1.00 95.19 240 LYS A C 1
ATOM 2010 O O . LYS A 1 240 ? 2.282 8.207 -8.234 1.00 95.19 240 LYS A O 1
ATOM 2015 N N . MET A 1 241 ? 2.607 9.637 -6.534 1.00 94.25 241 MET A N 1
ATOM 2016 C CA . MET A 1 241 ? 3.509 8.747 -5.793 1.00 94.25 241 MET A CA 1
ATOM 2017 C C . MET A 1 241 ? 2.811 7.461 -5.321 1.00 94.25 241 MET A C 1
ATOM 2019 O O . MET A 1 241 ? 3.432 6.404 -5.329 1.00 94.25 241 MET A O 1
ATOM 2023 N N . ASP A 1 242 ? 1.506 7.504 -5.008 1.00 96.50 242 ASP A N 1
ATOM 2024 C CA . ASP A 1 242 ? 0.750 6.293 -4.652 1.00 96.50 242 ASP A CA 1
ATOM 2025 C C . ASP 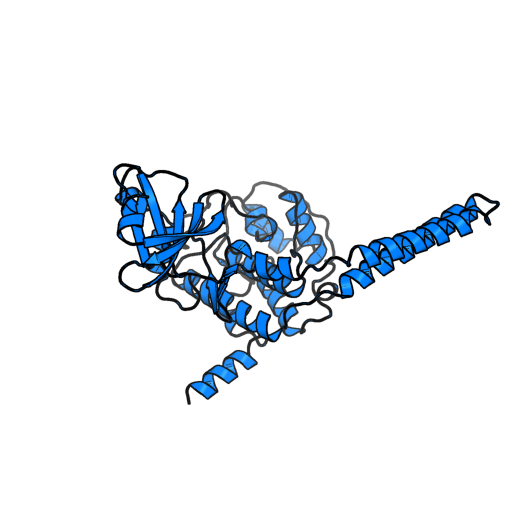A 1 242 ? 0.694 5.313 -5.832 1.00 96.50 242 ASP A C 1
ATOM 2027 O O . ASP A 1 242 ? 0.684 4.102 -5.629 1.00 96.50 242 ASP A O 1
ATOM 2031 N N . ILE A 1 243 ? 0.675 5.817 -7.072 1.00 98.56 243 ILE A N 1
ATOM 2032 C CA . ILE A 1 243 ? 0.622 4.969 -8.269 1.00 98.56 243 ILE A CA 1
ATOM 2033 C C . ILE A 1 243 ? 1.924 4.190 -8.449 1.00 98.56 243 ILE A C 1
ATOM 2035 O O . ILE A 1 243 ? 1.878 3.009 -8.786 1.00 98.56 243 ILE A O 1
ATOM 2039 N N . TRP A 1 244 ? 3.067 4.811 -8.156 1.00 98.19 244 TRP A N 1
ATOM 2040 C CA . TRP A 1 244 ? 4.345 4.104 -8.134 1.00 98.19 244 TRP A CA 1
ATOM 2041 C C . TRP A 1 244 ? 4.310 2.947 -7.134 1.00 98.19 244 TRP A C 1
ATOM 2043 O O . TRP A 1 244 ? 4.653 1.814 -7.468 1.00 98.19 244 TRP A O 1
ATOM 2053 N N . SER A 1 245 ? 3.830 3.215 -5.916 1.00 97.69 245 SER A N 1
ATOM 2054 C CA . SER A 1 245 ? 3.683 2.193 -4.882 1.00 97.69 245 SER A CA 1
ATOM 2055 C C . SER A 1 245 ? 2.742 1.060 -5.318 1.00 97.69 245 SER A C 1
ATOM 2057 O O . SER A 1 245 ? 3.049 -0.108 -5.084 1.00 97.69 245 SER A O 1
ATOM 2059 N N . VAL A 1 246 ? 1.640 1.375 -6.014 1.00 98.56 246 VAL A N 1
ATOM 2060 C CA . VAL A 1 246 ? 0.747 0.373 -6.629 1.00 98.56 246 VAL A CA 1
ATOM 2061 C C . VAL A 1 246 ? 1.489 -0.471 -7.670 1.00 98.56 246 VAL A C 1
ATOM 2063 O O . VAL A 1 246 ? 1.304 -1.685 -7.679 1.00 98.56 246 VAL A O 1
ATOM 2066 N N . GLY A 1 247 ? 2.349 0.125 -8.501 1.00 98.56 247 GLY A N 1
ATOM 2067 C CA . GLY A 1 247 ? 3.191 -0.602 -9.460 1.00 98.56 247 GLY A CA 1
ATOM 2068 C C . GLY A 1 247 ? 4.160 -1.576 -8.781 1.00 98.56 247 GLY A C 1
ATOM 2069 O O . GLY A 1 247 ? 4.232 -2.745 -9.166 1.00 98.56 247 GLY A O 1
ATOM 2070 N N . CYS A 1 248 ? 4.822 -1.144 -7.702 1.00 98.50 248 CYS A N 1
ATOM 2071 C CA . CYS A 1 248 ? 5.670 -2.015 -6.882 1.00 98.50 248 CYS A CA 1
ATOM 2072 C C . CYS A 1 248 ? 4.882 -3.187 -6.271 1.00 98.50 248 CYS A C 1
ATOM 2074 O O . CYS A 1 248 ? 5.335 -4.329 -6.337 1.00 98.50 248 CYS A O 1
ATOM 2076 N N . VAL A 1 249 ? 3.694 -2.920 -5.711 1.00 98.12 249 VAL A N 1
ATOM 2077 C CA . VAL A 1 249 ? 2.799 -3.959 -5.171 1.00 98.12 249 VAL A CA 1
ATOM 2078 C C . VAL A 1 249 ? 2.363 -4.927 -6.268 1.00 98.12 249 VAL A C 1
ATOM 2080 O O . VAL A 1 249 ? 2.364 -6.136 -6.051 1.00 98.12 249 VAL A O 1
ATOM 2083 N N . PHE A 1 250 ? 2.013 -4.420 -7.452 1.00 98.50 250 PHE A N 1
ATOM 2084 C CA . PHE A 1 250 ? 1.583 -5.248 -8.573 1.00 98.50 250 PHE A CA 1
ATOM 2085 C C . PHE A 1 250 ? 2.677 -6.242 -8.972 1.00 98.50 250 PHE A C 1
ATOM 2087 O O . PHE A 1 250 ? 2.429 -7.449 -9.038 1.00 98.50 250 PHE A O 1
ATOM 2094 N N . PHE A 1 251 ? 3.903 -5.747 -9.153 1.00 97.88 251 PHE A N 1
ATOM 2095 C CA . PHE A 1 251 ? 5.055 -6.598 -9.417 1.00 97.88 251 PHE A CA 1
ATOM 2096 C C . PHE A 1 251 ? 5.258 -7.640 -8.313 1.00 97.88 251 PHE A C 1
ATOM 2098 O O . PHE A 1 251 ? 5.450 -8.818 -8.606 1.00 97.88 251 PHE A O 1
ATOM 2105 N N . GLU A 1 252 ? 5.205 -7.231 -7.046 1.00 95.94 252 GLU A N 1
ATOM 2106 C CA . GLU A 1 252 ? 5.490 -8.117 -5.919 1.00 95.94 252 GLU A CA 1
ATOM 2107 C C . GLU A 1 252 ? 4.448 -9.228 -5.751 1.00 95.94 252 GLU A C 1
ATOM 2109 O O . GLU A 1 252 ? 4.801 -10.360 -5.419 1.00 95.94 252 GLU A O 1
ATOM 2114 N N . ILE A 1 253 ? 3.178 -8.962 -6.063 1.00 93.94 253 ILE A N 1
ATOM 2115 C CA . ILE A 1 253 ? 2.139 -9.998 -6.094 1.00 93.94 253 ILE A CA 1
ATOM 2116 C C . ILE A 1 253 ? 2.426 -11.031 -7.199 1.00 93.94 253 ILE A C 1
ATOM 2118 O O . ILE A 1 253 ? 2.222 -12.230 -6.986 1.00 93.94 253 ILE A O 1
ATOM 2122 N N . LEU A 1 254 ? 2.910 -10.588 -8.365 1.00 93.06 254 LEU A N 1
ATOM 2123 C CA . LEU A 1 254 ? 3.211 -11.459 -9.508 1.00 93.06 254 LEU A CA 1
ATOM 2124 C C . LEU A 1 254 ? 4.522 -12.244 -9.351 1.00 93.06 254 LEU A C 1
ATOM 2126 O O . LEU A 1 254 ? 4.599 -13.387 -9.801 1.00 93.06 254 LEU A O 1
ATOM 2130 N N . SER A 1 255 ? 5.542 -11.655 -8.724 1.00 91.25 255 SER A N 1
ATOM 2131 C CA . SER A 1 255 ? 6.890 -12.234 -8.593 1.00 91.25 255 SER A CA 1
ATOM 2132 C C . SER A 1 255 ? 7.150 -12.894 -7.231 1.00 91.25 255 SER A C 1
ATOM 2134 O O . SER A 1 255 ? 8.128 -13.637 -7.070 1.00 91.25 255 SER A O 1
ATOM 2136 N N . LEU A 1 256 ? 6.289 -12.623 -6.243 1.00 90.31 256 LEU A N 1
ATOM 2137 C CA . LEU A 1 256 ? 6.440 -12.958 -4.824 1.00 90.31 256 LEU A CA 1
ATOM 2138 C C . LEU A 1 256 ? 7.662 -12.309 -4.150 1.00 90.31 256 LEU A C 1
ATOM 2140 O O . LEU A 1 256 ? 8.053 -12.756 -3.068 1.00 90.31 256 LEU A O 1
ATOM 2144 N N . HIS A 1 257 ? 8.282 -11.298 -4.768 1.00 90.12 257 HIS A N 1
ATOM 2145 C CA . HIS A 1 257 ? 9.453 -10.578 -4.256 1.00 90.12 257 HIS A CA 1
ATOM 2146 C C . HIS A 1 257 ? 9.326 -9.067 -4.516 1.00 90.12 257 HIS A C 1
ATOM 2148 O O . HIS A 1 257 ? 8.769 -8.669 -5.537 1.00 90.12 257 HIS A O 1
ATOM 2154 N N . PRO A 1 258 ? 9.861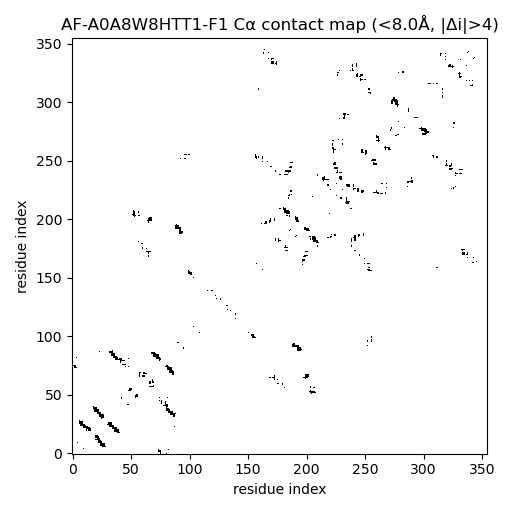 -8.212 -3.631 1.00 94.50 258 PRO A N 1
ATOM 2155 C CA . PRO A 1 258 ? 9.807 -6.765 -3.823 1.00 94.50 258 PRO A CA 1
ATOM 2156 C C . PRO A 1 258 ? 10.551 -6.340 -5.094 1.00 94.50 258 PRO A C 1
ATOM 2158 O O . PRO A 1 258 ? 11.619 -6.874 -5.398 1.00 94.50 258 PRO A O 1
ATOM 2161 N N . LEU A 1 259 ? 10.003 -5.349 -5.806 1.00 96.06 259 LEU A N 1
ATOM 2162 C CA . LEU A 1 259 ? 10.592 -4.824 -7.044 1.00 96.06 259 LEU A CA 1
ATOM 2163 C C . LEU A 1 259 ? 11.920 -4.098 -6.786 1.00 96.06 259 LEU A C 1
ATOM 2165 O O . LEU A 1 259 ? 12.914 -4.354 -7.457 1.00 96.06 259 LEU A O 1
ATOM 2169 N N . PHE A 1 260 ? 11.956 -3.233 -5.769 1.00 97.00 260 PHE A N 1
ATOM 2170 C CA . PHE A 1 260 ? 13.122 -2.406 -5.451 1.00 97.00 260 PHE A CA 1
ATOM 2171 C C . PHE A 1 260 ? 13.512 -2.534 -3.964 1.00 97.00 260 PHE A C 1
ATOM 2173 O O . PHE A 1 260 ? 13.185 -1.652 -3.168 1.00 97.00 260 PHE A O 1
ATOM 2180 N N . PRO A 1 261 ? 14.185 -3.620 -3.542 1.00 95.19 261 PRO A N 1
ATOM 2181 C CA . PRO A 1 261 ? 14.531 -3.845 -2.138 1.00 95.19 261 PRO A CA 1
ATOM 2182 C C . PRO A 1 261 ? 15.811 -3.104 -1.710 1.00 95.19 261 PRO A C 1
ATOM 2184 O O . PRO A 1 261 ? 16.841 -3.728 -1.457 1.00 95.19 261 PRO A O 1
ATOM 2187 N N . GLY A 1 262 ? 15.771 -1.770 -1.641 1.00 94.69 262 GLY A N 1
ATOM 2188 C CA . GLY A 1 262 ? 16.902 -0.951 -1.193 1.00 94.69 262 GLY A CA 1
ATOM 2189 C C . GLY A 1 262 ? 17.076 -0.927 0.331 1.00 94.69 262 GLY A C 1
ATOM 2190 O O . GLY A 1 262 ? 16.112 -0.807 1.094 1.00 94.69 262 GLY A O 1
ATOM 2191 N N . SER A 1 263 ? 18.325 -0.996 0.785 1.00 92.00 263 SER A N 1
ATOM 2192 C CA . SER A 1 263 ? 18.724 -0.948 2.200 1.00 92.00 263 SER A CA 1
ATOM 2193 C C . SER A 1 263 ? 18.731 0.476 2.782 1.00 92.00 263 SER A C 1
ATOM 2195 O O . SER A 1 263 ? 18.372 0.681 3.942 1.00 92.00 263 SER A O 1
ATOM 2197 N N . ASN A 1 264 ? 19.054 1.479 1.964 1.00 90.06 264 ASN A N 1
ATOM 2198 C CA . ASN A 1 264 ? 19.068 2.912 2.293 1.00 90.06 264 ASN A CA 1
ATOM 2199 C C . ASN A 1 264 ? 18.589 3.748 1.082 1.00 90.06 264 ASN A C 1
ATOM 2201 O O . ASN A 1 264 ? 18.215 3.169 0.066 1.00 90.06 264 ASN A O 1
ATOM 2205 N N . GLU A 1 265 ? 18.517 5.084 1.179 1.00 87.62 265 GLU A N 1
ATOM 2206 C CA . GLU A 1 265 ? 17.989 5.932 0.084 1.00 87.62 265 GLU A CA 1
ATOM 2207 C C . GLU A 1 265 ? 18.816 5.837 -1.203 1.00 87.62 265 GLU A C 1
ATOM 2209 O O . GLU A 1 265 ? 18.251 5.706 -2.287 1.00 87.62 265 GLU A O 1
ATOM 2214 N N . VAL A 1 266 ? 20.145 5.840 -1.078 1.00 88.88 266 VAL A N 1
ATOM 2215 C CA . VAL A 1 266 ? 21.065 5.758 -2.219 1.00 88.88 266 VAL A CA 1
ATOM 2216 C C . VAL A 1 266 ? 20.956 4.394 -2.894 1.00 88.88 266 VAL A C 1
ATOM 2218 O O . VAL A 1 266 ? 20.806 4.312 -4.111 1.00 88.88 266 VAL A O 1
ATOM 2221 N N . ASP A 1 267 ? 20.955 3.322 -2.100 1.00 92.25 267 ASP A N 1
ATOM 2222 C CA . ASP A 1 267 ? 20.767 1.959 -2.601 1.00 92.25 267 ASP A CA 1
ATOM 2223 C C . ASP A 1 267 ? 19.378 1.784 -3.231 1.00 92.25 267 ASP A C 1
ATOM 2225 O O . ASP A 1 267 ? 19.257 1.177 -4.287 1.00 92.25 267 ASP A O 1
ATOM 2229 N N . GLN A 1 268 ? 18.325 2.383 -2.666 1.00 94.56 268 GLN A N 1
ATOM 2230 C CA . GLN A 1 268 ? 16.988 2.355 -3.266 1.00 94.56 268 GLN A CA 1
ATOM 2231 C C . GLN A 1 268 ? 16.983 2.957 -4.674 1.00 94.56 268 GLN A C 1
ATOM 2233 O O . GLN A 1 268 ? 16.436 2.344 -5.587 1.00 94.56 268 GLN A O 1
ATOM 2238 N N . ILE A 1 269 ? 17.606 4.123 -4.864 1.00 92.88 269 ILE A N 1
ATOM 2239 C CA . ILE A 1 269 ? 17.719 4.753 -6.186 1.00 92.88 269 ILE A CA 1
ATOM 2240 C C . ILE A 1 269 ? 18.520 3.855 -7.137 1.00 92.88 269 ILE A C 1
ATOM 2242 O O . ILE A 1 269 ? 18.090 3.626 -8.267 1.00 92.88 269 ILE A O 1
ATOM 2246 N N . ALA A 1 270 ? 19.631 3.279 -6.667 1.00 92.88 270 ALA A N 1
ATOM 2247 C CA . ALA A 1 270 ? 20.427 2.342 -7.455 1.00 92.88 270 ALA A CA 1
ATOM 2248 C C . ALA A 1 270 ? 19.603 1.120 -7.905 1.00 92.88 270 ALA A C 1
ATOM 2250 O O . ALA A 1 270 ? 19.631 0.774 -9.084 1.00 92.88 270 ALA A O 1
ATOM 2251 N N . LYS A 1 271 ? 18.791 0.523 -7.018 1.00 95.38 271 LYS A N 1
ATOM 2252 C CA . LYS A 1 271 ? 17.881 -0.586 -7.367 1.00 95.38 271 LYS A CA 1
ATOM 2253 C C . LYS A 1 271 ? 16.843 -0.191 -8.411 1.00 95.38 271 LYS A C 1
ATOM 2255 O O . LYS A 1 271 ? 16.531 -1.003 -9.279 1.00 95.38 271 LYS A O 1
ATOM 2260 N N . ILE A 1 272 ? 16.319 1.033 -8.348 1.00 96.50 272 ILE A N 1
ATOM 2261 C CA . ILE A 1 272 ? 15.404 1.534 -9.378 1.00 96.50 272 ILE A CA 1
ATOM 2262 C C . ILE A 1 272 ? 16.144 1.616 -10.722 1.00 96.50 272 ILE A C 1
ATOM 2264 O O . ILE A 1 272 ? 15.658 1.076 -11.714 1.00 96.50 272 ILE A O 1
ATOM 2268 N N . HIS A 1 273 ? 17.350 2.191 -10.746 1.00 95.00 273 HIS A N 1
ATOM 2269 C CA . HIS A 1 273 ? 18.154 2.341 -11.967 1.00 95.00 273 HIS A CA 1
ATOM 2270 C C . HIS A 1 273 ? 18.597 0.991 -12.554 1.00 95.00 273 HIS A C 1
ATOM 2272 O O . HIS A 1 273 ? 18.678 0.839 -13.771 1.00 95.00 273 HIS A O 1
ATOM 2278 N N . ASP A 1 274 ? 18.855 -0.016 -11.717 1.00 94.88 274 ASP A N 1
ATOM 2279 C CA . ASP A 1 274 ? 19.220 -1.368 -12.156 1.00 94.88 274 ASP A CA 1
ATOM 2280 C C . ASP A 1 274 ? 18.133 -2.021 -13.026 1.00 94.88 274 ASP A C 1
ATOM 2282 O O . ASP A 1 274 ? 18.442 -2.797 -13.937 1.00 94.88 274 ASP A O 1
ATOM 2286 N N . ILE A 1 275 ? 16.863 -1.713 -12.761 1.00 96.25 275 ILE A N 1
ATOM 2287 C CA . ILE A 1 275 ? 15.718 -2.318 -13.450 1.00 96.25 275 ILE A CA 1
ATOM 2288 C C . ILE A 1 275 ? 15.178 -1.386 -14.529 1.00 96.25 275 ILE A C 1
ATOM 2290 O O . ILE A 1 275 ? 15.069 -1.803 -15.680 1.00 96.25 275 ILE A O 1
ATOM 2294 N N . MET A 1 276 ? 14.892 -0.133 -14.172 1.00 96.38 276 MET A N 1
ATOM 2295 C CA . MET A 1 276 ? 14.246 0.848 -15.049 1.00 96.38 276 MET A CA 1
ATOM 2296 C C . MET A 1 276 ? 15.237 1.575 -15.968 1.00 96.38 276 MET A C 1
ATOM 2298 O O . MET A 1 276 ? 14.836 2.118 -16.991 1.00 96.38 276 MET A O 1
ATOM 2302 N N . GLY A 1 277 ? 16.528 1.558 -15.630 1.00 95.31 277 GLY A N 1
ATOM 2303 C CA . GLY A 1 277 ? 17.545 2.401 -16.257 1.00 95.31 277 GLY A CA 1
ATOM 2304 C C . GLY A 1 277 ? 17.612 3.787 -15.625 1.00 95.31 277 GLY A C 1
ATOM 2305 O O . GLY A 1 277 ? 16.696 4.212 -14.926 1.00 95.31 277 GLY A O 1
ATOM 2306 N N . THR A 1 278 ? 18.719 4.491 -15.847 1.00 92.94 278 THR A N 1
ATOM 2307 C CA . THR A 1 278 ? 18.839 5.896 -15.439 1.00 92.94 278 THR A CA 1
ATOM 2308 C C . THR A 1 278 ? 17.920 6.738 -16.334 1.00 92.94 278 THR A C 1
ATOM 2310 O O . THR A 1 278 ? 17.974 6.568 -17.552 1.00 92.94 278 THR A O 1
ATOM 2313 N N . PRO A 1 279 ? 17.070 7.622 -15.780 1.00 91.25 279 PRO A N 1
ATOM 2314 C CA . PRO A 1 279 ? 16.186 8.444 -16.597 1.00 91.25 279 PRO A CA 1
ATOM 2315 C C . PRO A 1 279 ? 16.968 9.533 -17.342 1.00 91.25 279 PRO A C 1
ATOM 2317 O O . PRO A 1 279 ? 18.103 9.872 -16.984 1.00 91.25 279 PRO A O 1
ATOM 2320 N N . ASP A 1 280 ? 16.327 10.113 -18.357 1.00 89.62 280 ASP A N 1
ATOM 2321 C CA . ASP A 1 280 ? 16.881 11.237 -19.108 1.00 89.62 280 ASP A CA 1
ATOM 2322 C C . ASP A 1 280 ? 17.206 12.424 -18.193 1.00 89.62 280 ASP A C 1
ATOM 2324 O O . ASP A 1 280 ? 16.556 12.660 -17.165 1.00 89.62 280 ASP A O 1
ATOM 2328 N N . SER A 1 281 ? 18.211 13.210 -18.588 1.00 85.94 281 SER A N 1
ATOM 2329 C CA . SER A 1 281 ? 18.659 14.382 -17.829 1.00 85.94 281 SER A CA 1
ATOM 2330 C C . SER A 1 281 ? 17.527 15.373 -17.563 1.00 85.94 281 SER A C 1
ATOM 2332 O O . SER A 1 281 ? 17.439 15.891 -16.459 1.00 85.94 281 SER A O 1
ATOM 2334 N N . SER A 1 282 ? 16.605 15.559 -18.511 1.00 87.50 282 SER A N 1
ATOM 2335 C CA . SER A 1 282 ? 15.440 16.439 -18.356 1.00 87.50 282 SER A CA 1
ATOM 2336 C C . SER A 1 282 ? 14.543 16.042 -17.177 1.00 87.50 282 SER A C 1
ATOM 2338 O O . SER A 1 282 ? 14.100 16.905 -16.416 1.00 87.50 282 SER A O 1
ATOM 2340 N N . VAL A 1 283 ? 14.307 14.741 -16.981 1.00 87.06 283 VAL A N 1
ATOM 2341 C CA . VAL A 1 283 ? 13.521 14.210 -15.858 1.00 87.06 283 VAL A CA 1
ATOM 2342 C C . VAL A 1 283 ? 14.303 14.349 -14.555 1.00 87.06 283 VAL A C 1
ATOM 2344 O O . VAL A 1 283 ? 13.749 14.781 -13.543 1.00 87.06 283 VAL A O 1
ATOM 2347 N N . LEU A 1 284 ? 15.607 14.053 -14.572 1.00 83.81 284 LEU A N 1
ATOM 2348 C CA . LEU A 1 284 ? 16.467 14.264 -13.405 1.00 83.81 284 LEU A CA 1
ATOM 2349 C C . LEU A 1 284 ? 16.503 15.732 -12.985 1.00 83.81 284 LEU A C 1
ATOM 2351 O O . LEU A 1 284 ? 16.431 16.013 -11.795 1.00 83.81 284 LEU A O 1
ATOM 2355 N N . ASP A 1 285 ? 16.575 16.663 -13.928 1.00 82.56 285 ASP A N 1
ATOM 2356 C CA . ASP A 1 285 ? 16.651 18.095 -13.649 1.00 82.56 285 ASP A CA 1
ATOM 2357 C C . ASP A 1 285 ? 15.345 18.624 -13.049 1.00 82.56 285 ASP A C 1
ATOM 2359 O O . ASP A 1 285 ? 15.384 19.475 -12.156 1.00 82.56 285 ASP A O 1
ATOM 2363 N N . LYS A 1 286 ? 14.186 18.079 -13.453 1.00 83.00 286 LYS A N 1
ATOM 2364 C CA . LYS A 1 286 ? 12.905 18.344 -12.772 1.00 83.00 286 LYS A CA 1
ATOM 2365 C C . LYS A 1 286 ? 12.954 17.921 -11.299 1.00 83.00 286 LYS A C 1
ATOM 2367 O O . LYS A 1 286 ? 12.497 18.670 -10.439 1.00 83.00 286 LYS A O 1
ATOM 2372 N N . LEU A 1 287 ? 13.536 16.758 -10.997 1.00 77.81 287 LEU A N 1
ATOM 2373 C CA . LEU A 1 287 ? 13.612 16.219 -9.633 1.00 77.81 287 LEU A CA 1
ATOM 2374 C C . LEU A 1 287 ? 14.699 16.914 -8.783 1.00 77.81 287 LEU A C 1
ATOM 2376 O O . LEU A 1 287 ? 14.457 17.239 -7.622 1.00 77.81 287 LEU A O 1
ATOM 2380 N N . LYS A 1 288 ? 15.867 17.220 -9.364 1.00 68.00 288 LYS A N 1
ATOM 2381 C CA . LYS A 1 288 ? 17.042 17.818 -8.693 1.00 68.00 288 LYS A CA 1
ATOM 2382 C C . LYS A 1 288 ? 16.814 19.230 -8.169 1.00 68.00 288 LYS A C 1
ATOM 2384 O O . LYS A 1 288 ? 17.355 19.571 -7.117 1.00 68.00 288 LYS A O 1
ATOM 2389 N N . LYS A 1 289 ? 16.003 20.041 -8.863 1.00 61.06 289 LYS A N 1
ATOM 2390 C CA . LYS A 1 289 ? 15.720 21.447 -8.497 1.00 61.06 289 LYS A CA 1
ATOM 2391 C C . LYS A 1 289 ? 15.225 21.635 -7.058 1.00 61.06 289 LYS A C 1
ATOM 2393 O O . LYS A 1 289 ? 15.268 22.744 -6.544 1.00 61.06 289 LYS A O 1
ATOM 2398 N N . SER A 1 290 ? 14.766 20.569 -6.412 1.00 57.91 290 SER A N 1
ATOM 2399 C CA . SER A 1 290 ? 14.092 20.611 -5.119 1.00 57.91 290 SER A CA 1
ATOM 2400 C C . SER A 1 290 ? 14.940 20.198 -3.907 1.00 57.91 290 SER A C 1
ATOM 2402 O O . SER A 1 290 ? 14.491 20.435 -2.793 1.00 57.91 290 SER A O 1
ATOM 2404 N N . ARG A 1 291 ? 16.127 19.583 -4.073 1.00 62.06 291 ARG A N 1
ATOM 2405 C CA . ARG A 1 291 ? 16.899 19.012 -2.937 1.00 62.06 291 ARG A CA 1
ATOM 2406 C C . ARG A 1 291 ? 18.329 19.547 -2.790 1.00 62.06 291 ARG A C 1
ATOM 2408 O O . ARG A 1 291 ? 19.049 19.085 -1.915 1.00 62.06 291 ARG A O 1
ATOM 2415 N N . GLY A 1 292 ? 18.770 20.478 -3.646 1.00 55.78 292 GLY A N 1
ATOM 2416 C CA . GLY A 1 292 ? 20.102 21.111 -3.563 1.00 55.78 292 GLY A CA 1
ATOM 2417 C C . GLY A 1 292 ? 21.307 20.156 -3.671 1.00 55.78 292 GLY A C 1
ATOM 2418 O O . GLY A 1 292 ? 22.447 20.592 -3.547 1.00 55.78 292 GLY A O 1
ATOM 2419 N N . MET A 1 293 ? 21.075 18.859 -3.902 1.00 57.47 293 MET A N 1
ATOM 2420 C CA . MET A 1 293 ? 22.101 17.831 -4.046 1.00 57.47 293 MET A CA 1
ATOM 2421 C C . MET A 1 293 ? 22.425 17.595 -5.521 1.00 57.47 293 MET A C 1
ATOM 2423 O O . MET A 1 293 ? 21.557 17.235 -6.320 1.00 57.47 293 MET A O 1
ATOM 2427 N N . ASN A 1 294 ? 23.706 17.717 -5.867 1.00 58.97 294 ASN A N 1
ATOM 2428 C CA . ASN A 1 294 ? 24.226 17.354 -7.182 1.00 58.97 294 ASN A CA 1
ATOM 2429 C C . ASN A 1 294 ? 24.392 15.833 -7.289 1.00 58.97 294 ASN A C 1
ATOM 2431 O O . ASN A 1 294 ? 25.501 15.304 -7.232 1.00 58.97 294 ASN A O 1
ATOM 2435 N N . PHE A 1 295 ? 23.286 15.107 -7.452 1.00 65.44 295 PHE A N 1
ATOM 2436 C CA . PHE A 1 295 ? 23.364 13.693 -7.804 1.00 65.44 295 PHE A CA 1
ATOM 2437 C C . PHE A 1 295 ? 23.835 13.537 -9.256 1.00 65.44 295 PHE A C 1
ATOM 2439 O O . PHE A 1 295 ? 23.114 13.885 -10.197 1.00 65.44 295 PHE A O 1
ATOM 2446 N N . ASN A 1 296 ? 25.039 12.998 -9.449 1.00 71.81 296 ASN A N 1
ATOM 2447 C CA . ASN A 1 296 ? 25.531 12.594 -10.762 1.00 71.81 296 ASN A CA 1
ATOM 2448 C C . ASN A 1 296 ? 25.435 11.070 -10.891 1.00 71.81 296 ASN A C 1
ATOM 2450 O O . ASN A 1 296 ? 26.335 10.341 -10.475 1.00 71.81 296 ASN A O 1
ATOM 2454 N N . PHE A 1 297 ? 24.304 10.585 -11.402 1.00 80.38 297 PHE A N 1
ATOM 2455 C CA . PHE A 1 297 ? 24.106 9.157 -11.624 1.00 80.38 297 PHE A CA 1
ATOM 2456 C C . PHE A 1 297 ? 24.721 8.749 -12.966 1.00 80.38 297 PHE A C 1
ATOM 2458 O O . PHE A 1 297 ? 24.431 9.398 -13.975 1.00 80.38 297 PHE A O 1
ATOM 2465 N N . PRO A 1 298 ? 25.523 7.672 -13.023 1.00 83.94 298 PRO A N 1
ATOM 2466 C CA . PRO A 1 298 ? 26.006 7.159 -14.295 1.00 83.94 298 PRO A CA 1
ATOM 2467 C C . PRO A 1 298 ? 24.821 6.713 -15.158 1.00 83.94 298 PRO A C 1
ATOM 2469 O O . PRO A 1 298 ? 23.855 6.120 -14.664 1.00 83.94 298 PRO A O 1
ATOM 2472 N N . GLN A 1 299 ? 24.895 6.994 -16.457 1.00 87.44 299 GLN A N 1
ATOM 2473 C CA . GLN A 1 299 ? 23.901 6.503 -17.404 1.00 87.44 299 GLN A CA 1
ATOM 2474 C C . GLN A 1 299 ? 23.976 4.978 -17.483 1.00 87.44 299 GLN A C 1
ATOM 2476 O O . GLN A 1 299 ? 25.048 4.400 -17.668 1.00 87.44 299 GLN A O 1
ATOM 2481 N N . LYS A 1 300 ? 22.830 4.321 -17.300 1.00 92.50 300 LYS A N 1
ATOM 2482 C CA . LYS A 1 300 ? 22.726 2.865 -17.250 1.00 92.50 300 LYS A CA 1
ATOM 2483 C C . LYS A 1 300 ? 21.459 2.410 -17.953 1.00 92.50 300 LYS A C 1
ATOM 2485 O O . LYS A 1 300 ? 20.375 2.913 -17.676 1.00 92.50 300 LYS A O 1
ATOM 2490 N N . LYS A 1 301 ? 21.595 1.395 -18.808 1.00 93.00 301 LYS A N 1
ATOM 2491 C CA . LYS A 1 301 ? 20.450 0.676 -19.367 1.00 93.00 301 LYS A CA 1
ATOM 2492 C C . LYS A 1 301 ? 19.875 -0.267 -18.310 1.00 93.00 301 LYS A C 1
ATOM 2494 O O . LYS A 1 301 ? 20.608 -1.085 -17.750 1.00 93.00 301 LYS A O 1
ATOM 2499 N N . GLY A 1 302 ? 18.577 -0.147 -18.055 1.00 94.06 302 GLY A N 1
ATOM 2500 C CA . GLY A 1 302 ? 17.852 -1.026 -17.143 1.00 94.06 302 GLY A CA 1
ATOM 2501 C C . GLY A 1 302 ? 17.819 -2.474 -17.629 1.00 94.06 302 GLY A C 1
ATOM 2502 O O . GLY A 1 302 ? 17.904 -2.751 -18.828 1.00 94.06 302 GLY A O 1
ATOM 2503 N N . THR A 1 303 ? 17.700 -3.412 -16.691 1.00 93.75 303 THR A N 1
ATOM 2504 C CA . THR A 1 303 ? 17.526 -4.840 -17.005 1.00 93.75 303 THR A CA 1
ATOM 2505 C C . THR A 1 303 ? 16.138 -5.176 -17.555 1.00 93.75 303 THR A C 1
ATOM 2507 O O . THR A 1 303 ? 16.022 -6.173 -18.274 1.00 93.75 303 THR A O 1
ATOM 2510 N N . GLY A 1 304 ? 15.135 -4.340 -17.266 1.00 94.19 304 GLY A N 1
ATOM 2511 C CA . GLY A 1 304 ? 13.739 -4.520 -17.660 1.00 94.19 304 GLY A CA 1
ATOM 2512 C C . GLY A 1 304 ? 12.942 -5.450 -16.736 1.00 94.19 304 GLY A C 1
ATOM 2513 O O . GLY A 1 304 ? 13.487 -6.357 -16.101 1.00 94.19 304 GLY A O 1
ATOM 2514 N N . ILE A 1 305 ? 11.631 -5.220 -16.658 1.00 94.69 305 ILE A N 1
ATOM 2515 C CA . ILE A 1 305 ? 10.672 -5.983 -15.841 1.00 94.69 305 ILE A CA 1
ATOM 2516 C C . ILE A 1 305 ? 10.279 -7.306 -16.519 1.00 94.69 305 ILE A C 1
ATOM 2518 O O . ILE A 1 305 ? 10.015 -8.297 -15.840 1.00 94.69 305 ILE A O 1
ATOM 2522 N N . GLU A 1 306 ? 10.299 -7.360 -17.849 1.00 92.69 306 GLU A N 1
ATOM 2523 C CA . GLU A 1 306 ? 9.892 -8.501 -18.680 1.00 92.69 306 GLU A CA 1
ATOM 2524 C C . GLU A 1 306 ? 10.664 -9.768 -18.302 1.00 92.69 306 GLU A C 1
ATOM 2526 O O . GLU A 1 306 ? 10.101 -10.852 -18.164 1.00 92.69 306 GLU A O 1
ATOM 2531 N N . ARG A 1 307 ? 11.973 -9.619 -18.062 1.00 88.31 307 ARG A N 1
ATOM 2532 C CA . ARG A 1 307 ? 12.861 -10.726 -17.678 1.00 88.31 307 ARG A CA 1
ATOM 2533 C C . ARG A 1 307 ? 12.552 -11.281 -16.289 1.00 88.31 307 ARG A C 1
ATOM 2535 O O . ARG A 1 307 ? 12.923 -12.414 -15.992 1.00 88.31 307 ARG A O 1
ATOM 2542 N N . LEU A 1 308 ? 11.920 -10.480 -15.434 1.00 88.00 308 LEU A N 1
ATOM 2543 C CA . LEU A 1 308 ? 11.566 -10.839 -14.063 1.00 88.00 308 LEU A CA 1
ATOM 2544 C C . LEU A 1 308 ? 10.172 -11.479 -13.972 1.00 88.00 308 LEU A C 1
ATOM 2546 O O . LEU A 1 308 ? 9.882 -12.146 -12.979 1.00 88.00 308 LEU A O 1
ATOM 2550 N N . LEU A 1 309 ? 9.333 -11.299 -14.998 1.00 90.25 309 LEU A N 1
ATOM 2551 C CA . LEU A 1 309 ? 7.958 -11.797 -15.076 1.00 90.25 309 LEU A CA 1
ATOM 2552 C C . LEU A 1 309 ? 7.684 -12.575 -16.384 1.00 90.25 309 LEU A C 1
ATOM 2554 O O . LEU A 1 309 ? 6.707 -12.276 -17.071 1.00 90.25 309 LEU A O 1
ATOM 2558 N N . PRO A 1 310 ? 8.486 -13.600 -16.740 1.00 87.69 310 PRO A N 1
ATOM 2559 C CA . PRO A 1 310 ? 8.329 -14.319 -18.010 1.00 87.69 310 PRO A CA 1
ATOM 2560 C C . PRO A 1 310 ? 7.003 -15.092 -18.130 1.00 87.69 310 PRO A C 1
ATOM 2562 O O . PRO A 1 310 ? 6.625 -15.503 -19.221 1.00 87.69 310 PRO A O 1
ATOM 2565 N N . HIS A 1 311 ? 6.305 -15.320 -17.013 1.00 85.56 311 HIS A N 1
ATOM 2566 C CA . HIS A 1 311 ? 5.019 -16.019 -16.933 1.00 85.56 311 HIS A CA 1
ATOM 2567 C C . HIS A 1 311 ? 3.794 -15.101 -17.034 1.00 85.56 311 HIS A C 1
ATOM 2569 O O . HIS A 1 311 ? 2.674 -15.604 -16.994 1.00 85.56 311 HIS A O 1
ATOM 2575 N N . CYS A 1 312 ? 3.983 -13.780 -17.086 1.00 91.69 312 CYS A N 1
ATOM 2576 C CA . CYS A 1 312 ? 2.892 -12.805 -17.075 1.00 91.69 312 CYS A CA 1
ATOM 2577 C C . CYS A 1 312 ? 2.552 -12.313 -18.484 1.00 91.69 312 CYS A C 1
ATOM 2579 O O . CYS A 1 312 ? 3.391 -12.332 -19.384 1.00 91.69 312 CYS A O 1
ATOM 2581 N N . THR A 1 313 ? 1.324 -11.824 -18.664 1.00 95.06 313 THR A N 1
ATOM 2582 C CA . THR A 1 313 ? 0.917 -11.181 -19.920 1.00 95.06 313 THR A CA 1
ATOM 2583 C C . THR A 1 313 ? 1.672 -9.876 -20.177 1.00 95.06 313 THR A C 1
ATOM 2585 O O . THR A 1 313 ? 2.074 -9.168 -19.247 1.00 95.06 313 THR A O 1
ATOM 2588 N N . GLN A 1 314 ? 1.816 -9.523 -21.455 1.00 96.38 314 GLN A N 1
ATOM 2589 C CA . GLN A 1 314 ? 2.438 -8.266 -21.863 1.00 96.38 314 GLN A CA 1
ATOM 2590 C C . GLN A 1 314 ? 1.667 -7.061 -21.303 1.00 96.38 314 GLN A C 1
ATOM 2592 O O . GLN A 1 314 ? 2.274 -6.117 -20.805 1.00 96.38 314 GLN A O 1
ATOM 2597 N N . GLU A 1 315 ? 0.334 -7.127 -21.261 1.00 97.69 315 GLU A N 1
ATOM 2598 C CA . GLU A 1 315 ? -0.512 -6.067 -20.712 1.00 97.69 315 GLU A CA 1
ATOM 2599 C C . GLU A 1 315 ? -0.308 -5.855 -19.204 1.00 97.69 315 GLU A C 1
ATOM 2601 O O . GLU A 1 315 ? -0.521 -4.744 -18.708 1.00 97.69 315 GLU A O 1
ATOM 2606 N N . ALA A 1 316 ? 0.074 -6.898 -18.454 1.00 97.62 316 ALA A N 1
ATOM 2607 C CA . ALA A 1 316 ? 0.440 -6.757 -17.046 1.00 97.62 316 ALA A CA 1
ATOM 2608 C C . ALA A 1 316 ? 1.742 -5.961 -16.910 1.00 97.62 316 ALA A C 1
ATOM 2610 O O . ALA A 1 316 ? 1.810 -5.014 -16.126 1.00 97.62 316 ALA A O 1
ATOM 2611 N N . ILE A 1 317 ? 2.754 -6.331 -17.698 1.00 98.00 317 ILE A N 1
ATOM 2612 C CA . ILE A 1 317 ? 4.080 -5.709 -17.671 1.00 98.00 317 ILE A CA 1
ATOM 2613 C C . ILE A 1 317 ? 3.995 -4.242 -18.114 1.00 98.00 317 ILE A C 1
ATOM 2615 O O . ILE A 1 317 ? 4.510 -3.363 -17.422 1.00 98.00 317 ILE A O 1
ATOM 2619 N N . GLU A 1 318 ? 3.280 -3.956 -19.203 1.00 98.31 318 GLU A N 1
ATOM 2620 C CA . GLU A 1 318 ? 3.031 -2.592 -19.691 1.00 98.31 318 GLU A CA 1
ATOM 2621 C C . GLU A 1 318 ? 2.382 -1.706 -18.627 1.00 98.31 318 GLU A C 1
ATOM 2623 O O . GLU A 1 318 ? 2.816 -0.573 -18.405 1.00 98.31 318 GLU A O 1
ATOM 2628 N N . LEU A 1 319 ? 1.375 -2.227 -17.919 1.00 98.62 319 LEU A N 1
ATOM 2629 C CA . LEU A 1 319 ? 0.714 -1.480 -16.856 1.00 98.62 319 LEU A CA 1
ATOM 2630 C C . LEU A 1 319 ? 1.663 -1.192 -15.683 1.00 98.62 319 LEU A C 1
ATOM 2632 O O . LEU A 1 319 ? 1.607 -0.099 -15.120 1.00 98.62 319 LEU A O 1
ATOM 2636 N N . ILE A 1 320 ? 2.556 -2.126 -15.329 1.00 98.62 320 ILE A N 1
ATOM 2637 C CA . ILE A 1 320 ? 3.578 -1.885 -14.298 1.00 98.62 320 ILE A CA 1
ATOM 2638 C C . ILE A 1 320 ? 4.518 -0.755 -14.735 1.00 98.62 320 ILE A C 1
ATOM 2640 O O . ILE A 1 320 ? 4.762 0.149 -13.941 1.00 98.62 320 ILE A O 1
ATOM 2644 N N . TYR A 1 321 ? 4.990 -0.732 -15.986 1.00 98.56 321 TYR A N 1
ATOM 2645 C CA . TYR A 1 321 ? 5.825 0.371 -16.485 1.00 98.56 321 TYR A CA 1
ATOM 2646 C C . TYR A 1 321 ? 5.109 1.724 -16.453 1.00 98.56 321 TYR A C 1
ATOM 2648 O O . TYR A 1 321 ? 5.685 2.720 -16.015 1.00 98.56 321 TYR A O 1
ATOM 2656 N N . GLN A 1 322 ? 3.839 1.764 -16.860 1.00 98.62 322 GLN A N 1
ATOM 2657 C CA . GLN A 1 322 ? 3.029 2.984 -16.803 1.00 98.62 322 GLN A CA 1
ATOM 2658 C C . GLN A 1 322 ? 2.834 3.481 -15.359 1.00 98.62 322 GLN A C 1
ATOM 2660 O O . GLN A 1 322 ? 2.805 4.688 -15.110 1.00 98.62 322 GLN A O 1
ATOM 2665 N N . MET A 1 323 ? 2.726 2.563 -14.391 1.00 98.62 323 MET A N 1
ATOM 2666 C CA . MET A 1 323 ? 2.666 2.888 -12.962 1.00 98.62 323 MET A CA 1
ATOM 2667 C C . MET A 1 323 ? 4.025 3.322 -12.394 1.00 98.62 323 MET A C 1
ATOM 2669 O O . MET A 1 323 ? 4.078 4.230 -11.568 1.00 98.62 323 MET A O 1
ATOM 2673 N N . CYS A 1 324 ? 5.119 2.717 -12.858 1.00 98.25 324 CYS A N 1
ATOM 2674 C CA . CYS A 1 324 ? 6.496 2.990 -12.440 1.00 98.25 324 CYS A CA 1
ATOM 2675 C C . CYS A 1 324 ? 7.230 3.952 -13.394 1.00 98.25 324 CYS A C 1
ATOM 2677 O O . CYS A 1 324 ? 8.449 3.894 -13.538 1.00 98.25 324 CYS A O 1
ATOM 2679 N N . THR A 1 325 ? 6.503 4.855 -14.054 1.00 97.62 325 THR A N 1
ATOM 2680 C CA . THR A 1 325 ? 7.107 5.914 -14.873 1.00 97.62 325 THR A CA 1
ATOM 2681 C C . THR A 1 325 ? 7.786 6.949 -13.971 1.00 97.62 325 THR A C 1
ATOM 2683 O O . THR A 1 325 ? 7.211 7.369 -12.960 1.00 97.62 325 THR A O 1
ATOM 2686 N N . TYR A 1 326 ? 9.016 7.347 -14.317 1.00 94.94 326 TYR A N 1
ATOM 2687 C CA . TYR A 1 326 ? 9.823 8.276 -13.518 1.00 94.94 326 TYR A CA 1
ATOM 2688 C C . TYR A 1 326 ? 9.157 9.635 -13.342 1.00 94.94 326 TYR A C 1
ATOM 2690 O O . TYR A 1 326 ? 8.976 10.066 -12.206 1.00 94.94 326 TYR A O 1
ATOM 2698 N N . ASP A 1 327 ? 8.794 10.284 -14.451 1.00 93.69 327 ASP A N 1
ATOM 2699 C CA . ASP A 1 327 ? 8.140 11.588 -14.428 1.00 93.69 327 ASP A CA 1
ATOM 2700 C C . ASP A 1 327 ? 6.714 11.439 -13.862 1.00 93.69 327 ASP A C 1
ATOM 2702 O O . ASP A 1 327 ? 5.887 10.741 -14.463 1.00 93.69 327 ASP A O 1
ATOM 2706 N N . PRO A 1 328 ? 6.398 12.050 -12.702 1.00 93.56 328 PRO A N 1
ATOM 2707 C CA . PRO A 1 328 ? 5.068 11.962 -12.114 1.00 93.56 328 PRO A CA 1
ATOM 2708 C C . PRO A 1 328 ? 3.968 12.528 -13.018 1.00 93.56 328 PRO A C 1
ATOM 2710 O O . PRO A 1 328 ? 2.818 12.098 -12.889 1.00 93.56 328 PRO A O 1
ATOM 2713 N N . ASP A 1 329 ? 4.286 13.461 -13.918 1.00 93.38 329 ASP A N 1
ATOM 2714 C CA . ASP A 1 329 ? 3.308 14.068 -14.825 1.00 93.38 329 ASP A CA 1
ATOM 2715 C C . ASP A 1 329 ? 2.853 13.058 -15.888 1.00 93.38 329 ASP A C 1
ATOM 2717 O O . ASP A 1 329 ? 1.646 12.867 -16.072 1.00 93.38 329 ASP A O 1
ATOM 2721 N N . GLU A 1 330 ? 3.802 12.307 -16.452 1.00 96.38 330 GLU A N 1
ATOM 2722 C CA . GLU A 1 330 ? 3.574 11.249 -17.451 1.00 96.38 330 GLU A CA 1
ATOM 2723 C C . GLU A 1 330 ? 3.068 9.933 -16.839 1.00 96.38 330 GLU A C 1
ATOM 2725 O O . GLU A 1 330 ? 2.457 9.103 -17.515 1.00 96.38 330 GLU A O 1
ATOM 2730 N N . ARG A 1 331 ? 3.287 9.725 -15.535 1.00 98.00 331 ARG A N 1
ATOM 2731 C CA . ARG A 1 331 ? 2.828 8.525 -14.825 1.00 98.00 331 ARG A CA 1
ATOM 2732 C C . ARG A 1 331 ? 1.309 8.388 -14.894 1.00 98.00 331 ARG A C 1
ATOM 2734 O O . ARG A 1 331 ? 0.575 9.334 -14.587 1.00 98.00 331 ARG A O 1
ATOM 2741 N N . ILE A 1 332 ? 0.824 7.188 -15.215 1.00 98.56 332 ILE A N 1
ATOM 2742 C CA . ILE A 1 332 ? -0.615 6.915 -15.332 1.00 98.56 332 ILE A CA 1
ATOM 2743 C C . ILE A 1 332 ? -1.366 7.279 -14.040 1.00 98.56 332 ILE A C 1
ATOM 2745 O O . ILE A 1 332 ? -0.867 7.115 -12.931 1.00 98.56 332 ILE A O 1
ATOM 2749 N N . THR A 1 333 ? -2.595 7.777 -14.148 1.00 98.25 333 THR A N 1
ATOM 2750 C CA . THR A 1 333 ? -3.484 7.954 -12.984 1.00 98.25 333 THR A CA 1
ATOM 2751 C C . THR A 1 333 ? -4.198 6.648 -12.633 1.00 98.25 333 THR A C 1
ATOM 2753 O O . THR A 1 333 ? -4.455 5.818 -13.506 1.00 98.25 333 THR A O 1
ATOM 2756 N N . ALA A 1 334 ? -4.656 6.490 -11.387 1.00 96.81 334 ALA A N 1
ATOM 2757 C CA . ALA A 1 334 ? -5.519 5.361 -11.015 1.00 96.81 334 ALA A CA 1
ATOM 2758 C C . ALA A 1 334 ? -6.784 5.288 -11.898 1.00 96.81 334 ALA A C 1
ATOM 2760 O O . ALA A 1 334 ? -7.163 4.216 -12.375 1.00 96.81 334 ALA A O 1
ATOM 2761 N N . LYS A 1 335 ? -7.377 6.449 -12.208 1.00 96.44 335 LYS A N 1
ATOM 2762 C CA . LYS A 1 335 ? -8.524 6.596 -13.114 1.00 96.44 335 LYS A CA 1
ATOM 2763 C C . LYS A 1 335 ? -8.253 6.016 -14.510 1.00 96.44 335 LYS A C 1
ATOM 2765 O O . LYS A 1 335 ? -9.137 5.388 -15.098 1.00 96.44 335 LYS A O 1
ATOM 2770 N N . GLN A 1 336 ? -7.064 6.248 -15.065 1.00 98.06 336 GLN A N 1
ATOM 2771 C CA . GLN A 1 336 ? -6.640 5.690 -16.353 1.00 98.06 336 GLN A CA 1
ATOM 2772 C C . GLN A 1 336 ? -6.310 4.194 -16.227 1.00 98.06 336 GLN A C 1
ATOM 2774 O O . GLN A 1 336 ? -6.802 3.406 -17.033 1.00 98.06 336 GLN A O 1
ATOM 2779 N N . ALA A 1 337 ? -5.590 3.783 -15.178 1.00 97.88 337 ALA A N 1
ATOM 2780 C CA . ALA A 1 337 ? -5.205 2.391 -14.940 1.00 97.88 337 ALA A CA 1
ATOM 2781 C C . ALA A 1 337 ? -6.416 1.443 -14.875 1.00 97.88 337 ALA A C 1
ATOM 2783 O O . ALA A 1 337 ? -6.404 0.382 -15.491 1.00 97.88 337 ALA A O 1
ATOM 2784 N N . ILE A 1 338 ? -7.524 1.847 -14.238 1.00 96.00 338 ILE A N 1
ATOM 2785 C CA . ILE A 1 338 ? -8.780 1.063 -14.190 1.00 96.00 338 ILE A CA 1
ATOM 2786 C C . ILE A 1 338 ? -9.329 0.741 -15.598 1.00 96.00 338 ILE A C 1
ATOM 2788 O O . ILE A 1 338 ? -10.015 -0.271 -15.796 1.00 96.00 338 ILE A O 1
ATOM 2792 N N . ARG A 1 339 ? -9.039 1.590 -16.594 1.00 96.69 339 ARG A N 1
ATOM 2793 C CA . ARG A 1 339 ? -9.460 1.425 -17.996 1.00 96.69 339 ARG A CA 1
ATOM 2794 C C . ARG A 1 339 ? -8.438 0.685 -18.861 1.00 96.69 339 ARG A C 1
ATOM 2796 O O . ARG A 1 339 ? -8.773 0.352 -19.995 1.00 96.69 339 ARG A O 1
ATOM 2803 N N . HIS A 1 340 ? -7.261 0.359 -18.329 1.00 98.00 340 HIS A N 1
ATOM 2804 C CA . HIS A 1 340 ? -6.202 -0.334 -19.061 1.00 98.00 340 HIS A CA 1
ATOM 2805 C C . HIS A 1 340 ? -6.704 -1.652 -19.695 1.00 98.00 340 HIS A C 1
ATOM 2807 O O . HIS A 1 340 ? -7.572 -2.316 -19.098 1.00 98.00 340 HIS A O 1
ATOM 2813 N N . PRO A 1 341 ? -6.202 -2.057 -20.882 1.00 97.56 341 PRO A N 1
ATOM 2814 C CA . PRO A 1 341 ? -6.548 -3.327 -21.529 1.00 97.56 341 PRO A CA 1
ATOM 2815 C C . PRO A 1 341 ? -6.408 -4.552 -20.623 1.00 97.56 341 PRO A C 1
ATOM 2817 O O . PRO A 1 341 ? -7.259 -5.438 -20.678 1.00 97.56 341 PRO A O 1
ATOM 2820 N N . TYR A 1 342 ? -5.439 -4.535 -19.703 1.00 97.44 342 TYR A N 1
ATOM 2821 C CA . TYR A 1 342 ? -5.234 -5.590 -18.706 1.00 97.44 342 TYR A CA 1
ATOM 2822 C C . TYR A 1 342 ? -6.519 -5.995 -17.956 1.00 97.44 342 TYR A C 1
ATOM 2824 O O . TYR A 1 342 ? -6.725 -7.174 -17.681 1.00 97.44 342 TYR A O 1
ATOM 2832 N N . PHE A 1 343 ? -7.431 -5.051 -17.681 1.00 96.12 343 PHE A N 1
ATOM 2833 C CA . PHE A 1 343 ? -8.689 -5.303 -16.957 1.00 96.12 343 PHE A CA 1
ATOM 2834 C C . PHE A 1 343 ? -9.934 -5.471 -17.858 1.00 96.12 343 PHE A C 1
ATOM 2836 O O . PHE A 1 343 ? -11.062 -5.444 -17.354 1.00 96.12 343 PHE A O 1
ATOM 2843 N N . LYS A 1 344 ? -9.779 -5.578 -19.187 1.00 93.81 344 LYS A N 1
ATOM 2844 C CA . LYS A 1 344 ? -10.894 -5.567 -20.160 1.00 93.81 344 LYS A CA 1
ATOM 2845 C C . LYS A 1 344 ? -11.934 -6.666 -19.909 1.00 93.81 344 LYS A C 1
ATOM 2847 O O . LYS A 1 344 ? -13.131 -6.381 -19.893 1.00 93.81 344 LYS A O 1
ATOM 2852 N N . ASP A 1 345 ? -11.484 -7.888 -19.661 1.00 90.31 345 ASP A N 1
ATOM 2853 C CA . ASP A 1 345 ? -12.293 -9.075 -19.350 1.00 90.31 345 ASP A CA 1
ATOM 2854 C C . ASP A 1 345 ? -13.136 -8.912 -18.073 1.00 90.31 345 ASP A C 1
ATOM 2856 O O . ASP A 1 345 ? -14.325 -9.251 -18.041 1.00 90.31 345 ASP A O 1
ATOM 2860 N N . LEU A 1 346 ? -12.559 -8.314 -17.027 1.00 88.81 346 LEU A N 1
ATOM 2861 C CA . LEU A 1 346 ? -13.280 -8.044 -15.780 1.00 88.81 346 LEU A CA 1
ATOM 2862 C C . LEU A 1 346 ? -14.354 -6.961 -15.943 1.00 88.81 346 LEU A C 1
ATOM 2864 O O . LEU A 1 346 ? -15.388 -7.019 -15.273 1.00 88.81 346 LEU A O 1
ATOM 2868 N N . ARG A 1 347 ? -14.137 -5.975 -16.826 1.00 85.69 347 ARG A N 1
ATOM 2869 C CA . ARG A 1 347 ? -15.140 -4.938 -17.127 1.00 85.69 347 ARG A CA 1
ATOM 2870 C C . ARG A 1 347 ? -16.310 -5.500 -17.933 1.00 85.69 347 ARG A C 1
ATOM 2872 O O . ARG A 1 347 ? -17.454 -5.214 -17.586 1.00 85.69 347 ARG A O 1
ATOM 2879 N N . ALA A 1 348 ? -16.034 -6.335 -18.936 1.00 77.62 348 ALA A N 1
ATOM 2880 C CA . ALA A 1 348 ? -17.066 -6.982 -19.748 1.00 77.62 348 ALA A CA 1
ATOM 2881 C C . ALA A 1 348 ? -17.998 -7.866 -18.896 1.00 77.62 348 ALA A C 1
ATOM 2883 O O . ALA A 1 348 ? -19.217 -7.771 -19.003 1.00 77.62 348 ALA A O 1
ATOM 2884 N N . THR A 1 349 ? -17.428 -8.634 -17.961 1.00 72.25 349 THR A N 1
ATOM 2885 C CA . THR A 1 349 ? -18.185 -9.520 -17.054 1.00 72.25 349 THR A CA 1
ATOM 2886 C C . THR A 1 349 ? -19.130 -8.763 -16.106 1.00 72.25 349 THR A C 1
ATOM 2888 O O . THR A 1 349 ? -20.122 -9.318 -15.641 1.00 72.25 349 THR A O 1
ATOM 2891 N N . LYS A 1 350 ? -18.843 -7.495 -15.773 1.00 64.12 350 LYS A N 1
ATOM 2892 C CA . LYS A 1 350 ? -19.744 -6.682 -14.936 1.00 64.12 350 LYS A CA 1
ATOM 2893 C C . LYS A 1 350 ? -20.927 -6.125 -15.722 1.00 64.12 350 LYS A C 1
ATOM 2895 O O . LYS A 1 350 ? -22.018 -6.058 -15.171 1.00 64.12 350 LYS A O 1
ATOM 2900 N N . GLN A 1 351 ? -20.718 -5.758 -16.985 1.00 61.28 351 GLN A N 1
ATOM 2901 C CA . GLN A 1 351 ? -21.780 -5.226 -17.843 1.00 61.28 351 GLN A CA 1
ATOM 2902 C C . GLN A 1 351 ? -22.825 -6.292 -18.194 1.00 61.28 351 GLN A C 1
ATOM 2904 O O . GLN A 1 351 ? -24.002 -5.969 -18.291 1.00 61.28 351 GLN A O 1
ATOM 2909 N N . SER A 1 352 ? -22.421 -7.561 -18.318 1.00 57.72 352 SER A N 1
ATOM 2910 C CA . SER A 1 352 ? -23.347 -8.674 -18.564 1.00 57.72 352 SER A CA 1
ATOM 2911 C C . SER A 1 352 ? -24.162 -9.108 -17.342 1.00 57.72 352 SER A C 1
ATOM 2913 O O . SER A 1 352 ? -25.155 -9.793 -17.515 1.00 57.72 352 SER A O 1
ATOM 2915 N N . LYS A 1 353 ? -23.756 -8.733 -16.120 1.00 54.78 353 LYS A N 1
ATOM 2916 C CA . LYS A 1 353 ? -24.512 -8.998 -14.877 1.00 54.78 353 LYS A CA 1
ATOM 2917 C C . LYS A 1 353 ? -25.468 -7.864 -14.484 1.00 54.78 353 LYS A C 1
ATOM 2919 O O . LYS A 1 353 ? -26.166 -7.985 -13.485 1.00 54.78 353 LYS A O 1
ATOM 2924 N N . GLN A 1 354 ? -25.414 -6.739 -15.197 1.00 48.56 354 GLN A N 1
ATOM 2925 C CA . GLN A 1 354 ? -26.261 -5.557 -14.979 1.00 48.56 354 GLN A CA 1
ATOM 2926 C C . GLN A 1 354 ? -27.324 -5.379 -16.074 1.00 48.56 354 GLN A C 1
ATOM 2928 O O . GLN A 1 354 ? -28.129 -4.456 -15.989 1.00 48.56 354 GLN A O 1
ATOM 2933 N N . ARG A 1 355 ? -27.293 -6.237 -17.095 1.00 41.38 355 ARG A N 1
ATOM 2934 C CA . ARG A 1 355 ? -28.372 -6.464 -18.056 1.00 41.38 355 ARG A CA 1
ATOM 2935 C C . ARG A 1 355 ? -29.078 -7.743 -17.649 1.00 41.38 355 ARG A C 1
ATOM 2937 O O . ARG A 1 355 ? -30.301 -7.801 -17.873 1.00 41.38 355 ARG A O 1
#

Organism: Magallana gigas (NCBI:txid29159)

Solvent-accessible surface area (backbone atoms only — not comparable to full-atom values): 19776 Å² total; per-residue (Å²): 106,70,77,52,59,75,50,29,47,80,75,45,83,72,50,76,58,96,61,32,38,30,28,36,28,28,35,68,85,82,66,50,67,31,26,38,39,34,44,72,60,70,48,89,44,72,65,60,54,63,66,33,54,32,57,47,47,42,60,70,58,51,89,42,95,20,42,54,53,69,78,46,81,49,71,40,79,89,74,18,37,39,32,39,34,25,68,60,59,77,46,29,46,43,58,62,45,54,75,42,66,72,74,76,57,64,72,56,51,52,50,52,52,50,52,51,51,51,52,51,52,55,49,66,77,72,58,95,50,80,70,59,54,57,55,48,53,52,49,53,51,50,52,50,50,53,46,55,51,58,58,61,67,71,58,64,61,66,57,62,73,57,50,50,52,42,52,50,32,50,28,50,32,51,31,52,34,49,77,72,39,33,31,51,72,54,57,45,41,76,32,30,34,29,43,91,91,45,38,24,46,44,74,40,74,66,38,47,55,69,85,58,78,75,59,46,77,80,85,88,54,74,65,51,34,59,29,66,43,72,75,45,22,59,33,62,70,61,64,52,41,43,33,24,8,48,21,33,42,55,47,18,62,68,61,61,45,72,70,25,81,34,91,47,74,69,47,29,52,49,41,43,26,52,35,74,17,50,75,57,69,71,57,49,52,68,36,35,77,53,48,86,57,88,81,82,75,74,88,42,83,34,68,46,67,63,80,72,42,79,90,56,58,68,52,55,54,53,51,33,48,39,23,56,36,80,50,61,85,80,24,49,47,41,70,55,56,62,67,34,75,68,44,47,68,66,52,54,59,52,58,67,75,76,108

pLDDT: mean 84.77, std 14.76, range [41.38, 98.62]

InterPro domains:
  IPR000719 Protein kinase domain [PF00069] (9-126)
  IPR000719 Protein kinase domain [PF00069] (136-343)
  IPR000719 Protein kinase domain [PS50011] (8-343)
  IPR000719 Protein kinase domain [SM00220] (8-343)
  IPR008271 Serine/threonine-protein kinase, active site [PS00108] (182-194)
  IPR011009 Protein kinase-like domain superfamily [SSF56112] (4-126)
  IPR011009 Protein kinase-like domain superfamily [SSF56112] (147-347)
  IPR050117 Mitogen-activated protein (MAP) kinase [PTHR24055] (151-348)

Secondary structure (DSSP, 8-state):
-HHHHTTEEEEEEEEE-SSEEEEEEEETTT--EEEEEEEEEE-S-HHHHHT-HHHHHHHHH-S-TTB--EEEEEEETTTTEEEEEEE--SEEHHHHHHTT-PPPPHHHHHHHHHHHHHHHHHHHHS--SHHHHHHHHHHHHHHHHHHHHHHHTT--PPPHHHHHHHHHHHHHHHHHHHHTTEE-S--SGGGEEEETTEEEE---TT-EETTSPSSPP---S-GGG--HHHHHSSS---TTHHHHHHHHHHHHHHHSS-S---SSHHHHHHHHHHHH-PPPHHHHHHHHTTT-----PPP-----SGGG-TTS-HHHHHHHHHHT-SSTTTSPPHHHHTTSGGGHHHHHHHHTT--

Nearest PDB structures (foldseek):
  3eid-assembly1_A  TM=9.231E-01  e=3.691E-25  Homo sapiens
  3eid-assembly2_C  TM=9.229E-01  e=1.076E-24  Homo sapiens
  2fvd-assembly1_A  TM=8.569E-01  e=2.040E-22  Homo sapiens
  6q4j-assembly1_A  TM=8.176E-01  e=1.735E-21  Homo sapiens
  6q4h-assembly1_A  TM=8.266E-01  e=1.191E-20  Homo sapiens

Mean predicted aligned error: 9.58 Å

Foldseek 3Di:
DVVCVVFWDWDAWDDDDPFWTWTWIAGPPPRDIWIKTKGPDFDQDPVVVCPQQQNVLLVLLPPDQAAWHFDDWDADNVGSITITTTHDFDAFQLCVLVVQPDDDDVVVVVVVVVVLVVLVVVQVVPDPDPVVNVVSVVVSVVVVVVVVVVRLVSRPADDVVLLLLQLLSVLVSLLSQVVSQKAQLAQDRRQWTHHPSGIHGHDSNPMDGQPDDDQDPQRPYQLLLFAPLSLLARRDDGSLSVLSSSLQRSLCSRLVDGQQNAPDSVSSVVSLCQAQWDDDPVLSVVSNVGHVDPDDDDGTDHPYSCVSRVPDDPQSRVLSCLSNPRRSVSRDHSVVSSVGPSNVVVVVVVVVVVD

Sequence (355 aa):
MNLVLQKYRILGKKGEGTFSEVLKCQHLKEGSYWACKKMKQTYDSLEQVNNLREIQAMRRLSPHANILELQEVIFDKKSGTLVLICELMDMNIYELIRGKRHYLPERKVKHYMYQLLKSVEHMHRNVHTRSATSRAYVCVFFCFTLYLKFLADKRHYLPEKTVKKYMLQLCKSVDHCHRNGIFHRDVKPENILIREDVLKLADFGSCRSVYSKQPYTEYISTRWYRAPECLLTDGYYTYKMDIWSVGCVFFEILSLHPLFPGSNEVDQIAKIHDIMGTPDSSVLDKLKKSRGMNFNFPQKKGTGIERLLPHCTQEAIELIYQMCTYDPDERITAKQAIRHPYFKDLRATKQSKQR

Radius of gyration: 24.5 Å; Cα contacts (8 Å, |Δi|>4): 548; chains: 1; bounding box: 75×62×54 Å